Protein AF-A0A1H4P2X0-F1 (afdb_monomer_lite)

pLDDT: mean 80.82, std 19.91, range [31.53, 98.56]

Foldseek 3Di:
DDFCLPPPDDPVVQVVVQVVLCVLCVLLVWHWDFDPDQDPARRRYRIWTDALQWIWDDHGQKIKIFGDFQFLVLQQVLCVVQLCFKAQVPDNVSDRSCVVVVRDGGGITIGNDSVSSSSVRVSSVVVSVVVVVVVVPPDPVVPDPDDPDDDDDDDDDDDDPPPVVVVVVLVVLVVVLVVVCVVPVDSPPDPSSVVVVVVVVVVVPPPDPPPPPPVLCPCVVVVHARPCHCVLLDQCLPALPSVDDPVRLVVCCVVPVDPSSVRRNVSVVVSVVLLVVLLVVLVVVLVVLLVVLVVVQVPDPDDRDDSVVSDDPVNVVSNCCSVVDDSSNDDDDD

Radius of gyration: 27.48 Å; chains: 1; bounding box: 62×56×67 Å

Structure (mmCIF, N/CA/C/O backbone):
data_AF-A0A1H4P2X0-F1
#
_entry.id   AF-A0A1H4P2X0-F1
#
loop_
_atom_site.group_PDB
_atom_site.id
_atom_site.type_symbol
_atom_site.label_atom_id
_atom_site.label_alt_id
_atom_site.label_comp_id
_atom_site.label_asym_id
_atom_site.label_entity_id
_atom_site.label_seq_id
_atom_site.pdbx_PDB_ins_code
_atom_site.Cartn_x
_atom_site.Cartn_y
_atom_site.Cartn_z
_atom_site.occupancy
_atom_site.B_iso_or_equiv
_atom_site.auth_seq_id
_atom_site.auth_comp_id
_atom_site.auth_asym_id
_atom_site.auth_atom_id
_atom_site.pdbx_PDB_model_num
ATOM 1 N N . MET A 1 1 ? -21.470 5.771 18.748 1.00 72.69 1 MET A N 1
ATOM 2 C CA . MET A 1 1 ? -20.590 6.963 18.707 1.00 72.69 1 MET A CA 1
ATOM 3 C C . MET A 1 1 ? -21.135 7.931 17.655 1.00 72.69 1 MET A C 1
ATOM 5 O O . MET A 1 1 ? -21.676 7.456 16.663 1.00 72.69 1 MET A O 1
ATOM 9 N N . LYS A 1 2 ? -21.090 9.252 17.875 1.00 72.94 2 LYS A N 1
ATOM 10 C CA . LYS A 1 2 ? -21.580 10.255 16.904 1.00 72.94 2 LYS A CA 1
ATOM 11 C C . LYS A 1 2 ? -20.637 10.285 15.692 1.00 72.94 2 LYS A C 1
ATOM 13 O O . LYS A 1 2 ? -19.426 10.300 15.881 1.00 72.94 2 LYS A O 1
ATOM 18 N N . ASN A 1 3 ? -21.170 10.280 14.468 1.00 75.62 3 ASN A N 1
ATOM 19 C CA . ASN A 1 3 ? -20.349 10.442 13.265 1.00 75.62 3 ASN A CA 1
ATOM 20 C C . ASN A 1 3 ? -19.875 11.903 13.181 1.00 75.62 3 ASN A C 1
ATOM 22 O O . ASN A 1 3 ? -20.696 12.802 12.997 1.00 75.62 3 ASN A O 1
ATOM 26 N N . LEU A 1 4 ? -18.569 12.125 13.343 1.00 77.69 4 LEU A N 1
ATOM 27 C CA . LEU A 1 4 ? -17.957 13.455 13.314 1.00 77.69 4 LEU A CA 1
ATOM 28 C C . LEU A 1 4 ? -17.344 13.819 11.949 1.00 77.69 4 LEU A C 1
ATOM 30 O O . LEU A 1 4 ? -16.854 14.935 11.801 1.00 77.69 4 LEU A O 1
ATOM 34 N N . ALA A 1 5 ? -17.413 12.935 10.943 1.00 73.81 5 ALA A N 1
ATOM 35 C CA . ALA A 1 5 ? -16.758 13.098 9.636 1.00 73.81 5 ALA A CA 1
ATOM 36 C C . ALA A 1 5 ? -17.179 14.362 8.870 1.00 73.81 5 ALA A C 1
ATOM 38 O O . ALA A 1 5 ? -16.480 14.811 7.967 1.00 73.81 5 ALA A O 1
ATOM 39 N N . ARG A 1 6 ? -18.359 14.911 9.186 1.00 77.31 6 ARG A N 1
ATOM 40 C CA . ARG A 1 6 ? -18.953 16.075 8.504 1.00 77.31 6 ARG A CA 1
ATOM 41 C C . ARG A 1 6 ? -19.159 17.285 9.413 1.00 77.31 6 ARG A C 1
ATOM 43 O O . ARG A 1 6 ? -19.773 18.261 8.991 1.00 77.31 6 ARG A O 1
ATOM 50 N N . SER A 1 7 ? -18.693 17.218 10.655 1.00 82.50 7 SER A N 1
ATOM 51 C CA . SER A 1 7 ? -18.742 18.336 11.600 1.00 82.50 7 SER A CA 1
ATOM 52 C C . SER A 1 7 ? -17.361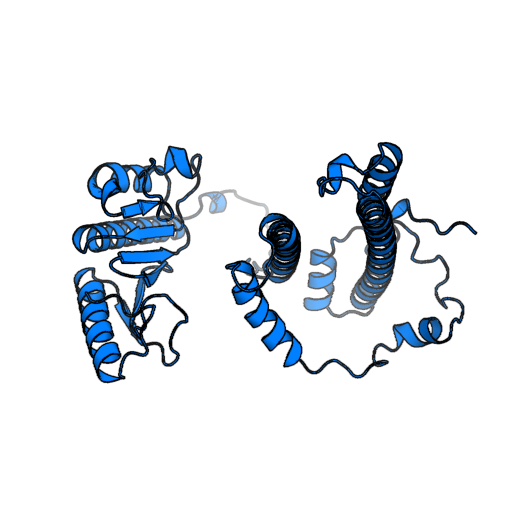 18.966 11.752 1.00 82.50 7 SER A C 1
ATOM 54 O O . SER A 1 7 ? -16.361 18.307 11.496 1.00 82.50 7 SER A O 1
ATOM 56 N N . ASN A 1 8 ? -17.308 20.214 12.218 1.00 89.12 8 ASN A N 1
ATOM 57 C CA . ASN A 1 8 ? -16.111 20.779 12.840 1.00 89.12 8 ASN A CA 1
ATOM 58 C C . ASN A 1 8 ? -16.210 20.496 14.346 1.00 89.12 8 ASN A C 1
ATOM 60 O O . ASN A 1 8 ? -16.770 21.336 15.056 1.00 89.12 8 ASN A O 1
ATOM 64 N N . PRO A 1 9 ? -15.797 19.308 14.832 1.00 90.00 9 PRO A N 1
ATOM 65 C CA . PRO A 1 9 ? -15.936 18.986 16.242 1.00 90.00 9 PRO A CA 1
ATOM 66 C C . PRO A 1 9 ? -15.066 19.905 17.091 1.00 90.00 9 PRO A C 1
ATOM 68 O O . PRO A 1 9 ? -13.975 20.310 16.674 1.00 90.00 9 PRO A O 1
ATOM 71 N N . SER A 1 10 ? -15.541 20.217 18.293 1.00 93.06 10 SER A N 1
ATOM 72 C CA . SER A 1 10 ? -14.723 20.951 19.255 1.00 93.06 10 SER A CA 1
ATOM 73 C C . SER A 1 10 ? -13.543 20.086 19.734 1.00 93.06 10 SER A C 1
ATOM 75 O O . SER A 1 10 ? -13.607 18.853 19.653 1.00 93.06 10 SER A O 1
ATOM 77 N N . PRO A 1 11 ? -12.456 20.687 20.252 1.00 92.56 11 PRO A N 1
ATOM 78 C CA . PRO A 1 11 ? -11.361 19.931 20.859 1.00 92.56 11 PRO A CA 1
ATOM 79 C C . PRO A 1 11 ? -11.836 18.932 21.926 1.00 92.56 11 PRO A C 1
ATOM 81 O O . PRO A 1 11 ? -11.353 17.804 21.956 1.00 92.56 11 PRO A O 1
ATOM 84 N N . GLU A 1 12 ? -12.839 19.295 22.729 1.00 94.38 12 GLU A N 1
ATOM 85 C CA . GLU A 1 12 ? -13.414 18.423 23.759 1.00 94.38 12 GLU A CA 1
ATOM 86 C C . GLU A 1 12 ? -14.147 17.210 23.161 1.00 94.38 12 GLU A C 1
ATOM 88 O O . GLU A 1 12 ? -14.038 16.103 23.692 1.00 94.38 12 GLU A O 1
ATOM 93 N N . GLU A 1 13 ? -14.865 17.379 22.041 1.00 92.88 13 GLU A N 1
ATOM 94 C CA . GLU A 1 13 ? -15.488 16.258 21.319 1.00 92.88 13 GLU A CA 1
ATOM 95 C C . GLU A 1 13 ? -14.423 15.292 20.770 1.00 92.88 13 GLU A C 1
ATOM 97 O O . GLU A 1 13 ? -14.599 14.071 20.842 1.00 92.88 13 GLU A O 1
ATOM 102 N N . ILE A 1 14 ? -13.304 15.818 20.260 1.00 91.62 14 ILE A N 1
ATOM 103 C CA . ILE A 1 14 ? -12.187 14.999 19.766 1.00 91.62 14 ILE A CA 1
ATOM 104 C C . ILE A 1 14 ? -11.506 14.246 20.912 1.00 91.62 14 ILE A C 1
ATOM 106 O O . ILE A 1 14 ? -11.196 13.059 20.768 1.00 91.62 14 ILE A O 1
ATOM 110 N N . ASP A 1 15 ? -11.277 14.903 22.047 1.00 93.12 15 ASP A N 1
ATOM 111 C CA . ASP A 1 15 ? -10.664 14.279 23.220 1.00 93.12 15 ASP A CA 1
ATOM 112 C C . ASP A 1 15 ? -11.569 13.170 23.783 1.00 93.12 15 ASP A C 1
ATOM 114 O O . ASP A 1 15 ? -11.083 12.085 24.115 1.00 93.12 15 ASP A O 1
ATOM 118 N N . ALA A 1 16 ? -12.892 13.375 23.787 1.00 94.06 16 ALA A N 1
ATOM 119 C CA . ALA A 1 16 ? -13.860 12.350 24.175 1.00 94.06 16 ALA A CA 1
ATOM 120 C C . ALA A 1 16 ? -13.832 11.129 23.237 1.00 94.06 16 ALA A C 1
ATOM 122 O O . ALA A 1 16 ? -13.775 9.994 23.710 1.00 94.06 16 ALA A O 1
ATOM 123 N N . VAL A 1 17 ? -13.818 11.331 21.912 1.00 93.31 17 VAL A N 1
ATOM 124 C CA . VAL A 1 17 ? -13.688 10.221 20.944 1.00 93.31 17 VAL A CA 1
ATOM 125 C C . VAL A 1 17 ? -12.344 9.512 21.095 1.00 93.31 17 VAL A C 1
ATOM 127 O O . VAL A 1 17 ? -12.287 8.285 21.097 1.00 93.31 17 VAL A O 1
ATOM 130 N N . THR A 1 18 ? -11.264 10.271 21.274 1.00 94.25 18 THR A N 1
ATOM 131 C CA . THR A 1 18 ? -9.914 9.736 21.491 1.00 94.25 18 THR A CA 1
ATOM 132 C C . THR A 1 18 ? -9.846 8.866 22.744 1.00 94.25 18 THR A C 1
ATOM 134 O O . THR A 1 18 ? -9.237 7.798 22.700 1.00 94.25 18 THR A O 1
ATOM 137 N N . ALA A 1 19 ? -10.513 9.258 23.832 1.00 95.94 19 ALA A N 1
ATOM 138 C CA . ALA A 1 19 ? -10.592 8.451 25.046 1.00 95.94 19 ALA A CA 1
ATOM 139 C C . ALA A 1 19 ? -11.303 7.108 24.818 1.00 95.94 19 ALA A C 1
ATOM 141 O O . ALA A 1 19 ? -10.819 6.080 25.292 1.00 95.94 19 ALA A O 1
ATOM 142 N N . VAL A 1 20 ? -12.398 7.092 24.049 1.00 96.00 20 VAL A N 1
ATOM 143 C CA . VAL A 1 20 ? -13.094 5.840 23.707 1.00 96.00 20 VAL A CA 1
ATOM 144 C C . VAL A 1 20 ? -12.219 4.951 22.825 1.00 96.00 20 VAL A C 1
ATOM 146 O O . VAL A 1 20 ? -12.037 3.781 23.147 1.00 96.00 20 VAL A O 1
ATOM 149 N N . CYS A 1 21 ? -11.614 5.501 21.767 1.00 95.94 21 CYS A N 1
ATOM 150 C CA . CYS A 1 21 ? -10.700 4.755 20.899 1.00 95.94 21 CYS A CA 1
ATOM 151 C C . CYS A 1 21 ? -9.541 4.126 21.688 1.00 95.94 21 CYS A C 1
ATOM 153 O O . CYS A 1 21 ? -9.200 2.968 21.459 1.00 95.94 21 CYS A O 1
ATOM 155 N N . ARG A 1 22 ? -8.958 4.868 22.640 1.00 96.88 22 ARG A N 1
ATOM 156 C CA . ARG A 1 22 ? -7.897 4.361 23.519 1.00 96.88 22 ARG A CA 1
ATOM 157 C C . ARG A 1 22 ? -8.382 3.166 24.340 1.00 96.88 22 ARG A C 1
ATOM 159 O O . ARG A 1 22 ? -7.725 2.133 24.337 1.00 96.88 22 ARG A O 1
ATOM 166 N N . SER A 1 23 ? -9.551 3.289 24.969 1.00 97.81 23 SER A N 1
ATOM 167 C CA . SER A 1 23 ? -10.129 2.217 25.784 1.00 97.81 23 SER A CA 1
ATOM 168 C C . SER A 1 23 ? -10.440 0.956 24.970 1.00 97.81 23 SER A C 1
ATOM 170 O O . SER A 1 23 ? -10.199 -0.144 25.460 1.00 97.81 23 SER A O 1
ATOM 172 N N . GLU A 1 24 ? -10.950 1.094 23.743 1.00 97.94 24 GLU A N 1
ATOM 173 C CA . GLU A 1 24 ? -11.226 -0.039 22.844 1.00 97.94 24 GLU A CA 1
ATOM 174 C C . GLU A 1 24 ? -9.933 -0.774 22.430 1.00 97.94 24 GLU A C 1
ATOM 176 O O . GLU A 1 24 ? -9.886 -2.007 22.439 1.00 97.94 24 GLU A O 1
ATOM 181 N N . LEU A 1 25 ? -8.863 -0.031 22.111 1.00 97.88 25 LEU A N 1
ATOM 182 C CA . LEU A 1 25 ? -7.548 -0.598 21.779 1.00 97.88 25 LEU A CA 1
ATOM 183 C C . LEU A 1 25 ? -6.920 -1.318 22.978 1.00 97.88 25 LEU A C 1
ATOM 185 O O . LEU A 1 25 ? -6.459 -2.453 22.845 1.00 97.88 25 LEU A O 1
ATOM 189 N N . GLU A 1 26 ? -6.943 -0.689 24.154 1.00 97.94 26 GLU A N 1
ATOM 190 C CA . GLU A 1 26 ? -6.425 -1.273 25.395 1.00 97.94 26 GLU A CA 1
ATOM 191 C C . GLU A 1 26 ? -7.175 -2.556 25.766 1.00 97.94 26 GLU A C 1
ATOM 193 O O . GLU A 1 26 ? -6.543 -3.550 26.126 1.00 97.94 26 GLU A O 1
ATOM 198 N N . ALA A 1 27 ? -8.503 -2.576 25.602 1.00 98.19 27 ALA A N 1
ATOM 199 C CA . ALA A 1 27 ? -9.322 -3.766 25.831 1.00 98.19 27 ALA A CA 1
ATOM 200 C C . ALA A 1 27 ? -8.955 -4.937 24.898 1.00 98.19 27 ALA A C 1
ATOM 202 O O . ALA A 1 27 ? -9.048 -6.092 25.311 1.00 98.19 27 ALA A O 1
ATOM 203 N N . ALA A 1 28 ? -8.480 -4.655 23.680 1.00 98.19 28 ALA A N 1
ATOM 204 C CA . ALA A 1 28 ? -7.972 -5.657 22.736 1.00 98.19 28 ALA A CA 1
ATOM 205 C C . ALA A 1 28 ? -6.494 -6.042 22.971 1.00 98.19 28 ALA A C 1
ATOM 207 O O . ALA A 1 28 ? -5.917 -6.856 22.234 1.00 98.19 28 ALA A O 1
ATOM 208 N N . GLY A 1 29 ? -5.842 -5.445 23.974 1.00 98.19 29 GLY A N 1
ATOM 209 C CA . GLY A 1 29 ? -4.406 -5.595 24.209 1.00 98.19 29 GLY A CA 1
ATOM 210 C C . GLY A 1 29 ? -3.553 -5.009 23.079 1.00 98.19 29 GLY A C 1
ATOM 211 O O . GLY A 1 29 ? -2.446 -5.490 22.831 1.00 98.19 29 GLY A O 1
ATOM 212 N N . ILE A 1 30 ? -4.078 -4.024 22.346 1.00 98.31 30 ILE A N 1
ATOM 213 C CA . ILE A 1 30 ? -3.349 -3.263 21.330 1.00 98.31 30 ILE A CA 1
ATOM 214 C C . ILE A 1 30 ? -2.790 -2.020 22.015 1.00 98.31 30 ILE A C 1
ATOM 216 O O . IL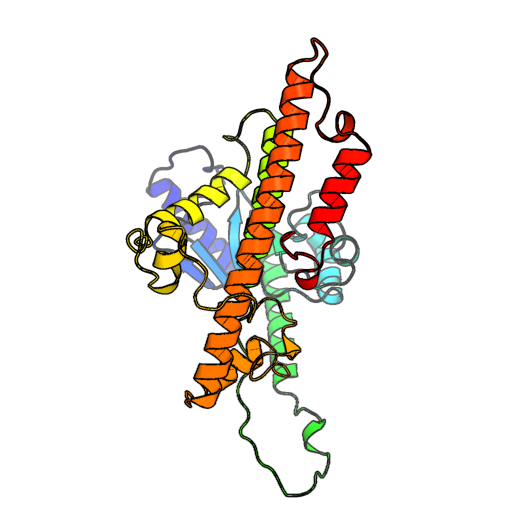E A 1 30 ? -3.523 -1.294 22.682 1.00 98.31 30 ILE A O 1
ATOM 220 N N . LYS A 1 31 ? -1.490 -1.755 21.857 1.00 97.69 31 LYS A N 1
ATOM 221 C CA . LYS A 1 31 ? -0.868 -0.578 22.466 1.00 97.69 31 LYS A CA 1
ATOM 222 C C . LYS A 1 31 ? -1.357 0.684 21.740 1.00 97.69 31 LYS A C 1
ATOM 224 O O . LYS A 1 31 ? -1.078 0.813 20.544 1.00 97.69 31 LYS A O 1
ATOM 229 N N . PRO A 1 32 ? -2.060 1.610 22.418 1.00 97.69 32 PRO A N 1
ATOM 230 C CA . PRO A 1 32 ? -2.460 2.862 21.803 1.00 97.69 32 PRO A CA 1
ATOM 231 C C . PRO A 1 32 ? -1.273 3.828 21.723 1.00 97.69 32 PRO A C 1
ATOM 233 O O . PRO A 1 32 ? -0.419 3.883 22.612 1.00 97.69 32 PRO A O 1
ATOM 236 N N . PHE A 1 33 ? -1.254 4.629 20.667 1.00 96.31 33 PHE A N 1
ATOM 237 C CA . PHE A 1 33 ? -0.352 5.752 20.467 1.00 96.31 33 PHE A CA 1
ATOM 238 C C . PHE A 1 33 ? -1.172 6.988 20.124 1.00 96.31 33 PHE A C 1
ATOM 240 O O . PHE A 1 33 ? -2.202 6.903 19.454 1.00 96.31 33 PHE A O 1
ATOM 247 N N . GLU A 1 34 ? -0.703 8.146 20.575 1.00 94.50 34 GLU A N 1
ATOM 248 C CA . GLU A 1 34 ? -1.311 9.423 20.230 1.00 94.50 34 GLU A CA 1
ATOM 249 C C . GLU A 1 34 ? -0.477 10.132 19.177 1.00 94.50 34 GLU A C 1
ATOM 251 O O . GLU A 1 34 ? 0.696 10.440 19.389 1.00 94.50 34 GLU A O 1
ATOM 256 N N . SER A 1 35 ? -1.098 10.403 18.035 1.00 90.50 35 SER A N 1
ATOM 257 C CA . SER A 1 35 ? -0.495 11.241 17.012 1.00 90.50 35 SER A CA 1
ATOM 258 C C . SER A 1 35 ? -0.583 12.711 17.420 1.00 90.50 35 SER A C 1
ATOM 260 O O . SER A 1 35 ? -1.642 13.205 17.816 1.00 90.50 35 SER A O 1
ATOM 262 N N . THR A 1 36 ? 0.527 13.434 17.271 1.00 87.69 36 THR A N 1
ATOM 263 C CA . THR A 1 36 ? 0.573 14.898 17.425 1.00 87.69 36 THR A CA 1
ATOM 264 C C . THR A 1 36 ? -0.128 15.620 16.274 1.00 87.69 36 THR A C 1
ATOM 266 O O . THR A 1 36 ? -0.535 16.771 16.422 1.00 87.69 36 THR A O 1
ATOM 269 N N . VAL A 1 37 ? -0.296 14.941 15.136 1.00 84.06 37 VAL A N 1
ATOM 270 C CA . VAL A 1 37 ? -0.981 15.445 13.943 1.00 84.06 37 VAL A CA 1
ATOM 271 C C . VAL A 1 37 ? -2.321 14.732 13.794 1.00 84.06 37 VAL A C 1
ATOM 273 O O . VAL A 1 37 ? -2.394 13.508 13.917 1.00 84.06 37 VAL A O 1
ATOM 276 N N . PHE A 1 38 ? -3.385 15.479 13.495 1.00 76.38 38 PHE A N 1
ATOM 277 C CA . PHE A 1 38 ? -4.663 14.877 13.124 1.00 76.38 38 PHE A CA 1
ATOM 278 C C . PHE A 1 38 ? -4.479 14.054 11.852 1.00 76.38 38 PHE A C 1
ATOM 280 O O . PHE A 1 38 ? -4.143 14.593 10.796 1.00 76.38 38 PHE A O 1
ATOM 287 N N . LEU A 1 39 ? -4.689 12.745 11.951 1.00 72.12 39 LEU A N 1
ATOM 288 C CA . LEU A 1 39 ? -4.700 11.896 10.772 1.00 72.12 39 LEU A CA 1
ATOM 289 C C . LEU A 1 39 ? -5.953 12.244 9.970 1.00 72.12 39 LEU A C 1
ATOM 291 O O . LEU A 1 39 ? -7.067 12.161 10.484 1.00 72.12 39 LEU A O 1
ATOM 295 N N . GLY A 1 40 ? -5.756 12.681 8.724 1.00 65.75 40 GLY A N 1
ATOM 296 C CA . GLY A 1 40 ? -6.842 12.934 7.785 1.00 65.75 40 GLY A CA 1
ATOM 297 C C . GLY A 1 40 ? -7.620 11.641 7.565 1.00 65.75 40 GLY A C 1
ATOM 298 O O . GLY A 1 40 ? -7.162 10.746 6.861 1.00 65.75 40 GLY A O 1
ATOM 299 N N . GLY A 1 41 ? -8.766 11.528 8.222 1.00 75.56 41 GLY A N 1
ATOM 300 C CA . GLY A 1 41 ? -9.609 10.347 8.227 1.00 75.56 41 GLY A CA 1
ATOM 301 C C . GLY A 1 41 ? -11.031 10.722 8.608 1.00 75.56 41 GLY A C 1
ATOM 302 O O . GLY A 1 41 ? -11.314 11.847 9.016 1.00 75.56 41 GLY A O 1
ATOM 303 N N . GLU A 1 42 ? -11.945 9.774 8.454 1.00 84.38 42 GLU A N 1
ATOM 304 C CA . GLU A 1 42 ? -13.370 10.032 8.656 1.00 84.38 42 GLU A CA 1
ATOM 305 C C . GLU A 1 42 ? -13.729 10.252 10.134 1.00 84.38 42 GLU A C 1
ATOM 307 O O . GLU A 1 42 ? -14.735 10.884 10.438 1.00 84.38 42 GLU A O 1
ATOM 312 N N . VAL A 1 43 ? -12.913 9.761 11.071 1.00 86.94 43 VAL A N 1
ATOM 313 C CA . VAL A 1 43 ? -13.097 10.018 12.504 1.00 86.94 43 VAL A CA 1
ATOM 314 C C . VAL A 1 43 ? -11.913 10.827 13.019 1.00 86.94 43 VAL A C 1
ATOM 316 O O . VAL A 1 43 ? -10.805 10.294 13.081 1.00 86.94 43 VAL A O 1
ATOM 319 N N . PRO A 1 44 ? -12.125 12.092 13.420 1.00 88.12 44 PRO A N 1
ATOM 320 C CA . PRO A 1 44 ? -11.088 12.895 14.041 1.00 88.12 44 PRO A CA 1
ATOM 321 C C . PRO A 1 44 ? -10.791 12.324 15.431 1.00 88.12 44 PRO A C 1
ATOM 323 O O . PRO A 1 44 ? -11.522 12.547 16.393 1.00 88.12 44 PRO A O 1
ATOM 326 N N . SER A 1 45 ? -9.717 11.546 15.516 1.00 91.50 45 SER A N 1
ATOM 327 C CA . SER A 1 45 ? -9.168 10.992 16.750 1.00 91.50 45 SER A CA 1
ATOM 328 C C . SER A 1 45 ? -7.649 11.086 16.706 1.00 91.50 45 SER A C 1
ATOM 330 O O . SER A 1 45 ? -7.046 11.002 15.635 1.00 91.50 45 SER A O 1
ATOM 332 N N . ARG A 1 46 ? -7.022 11.259 17.872 1.00 94.06 46 ARG A N 1
ATOM 333 C CA . ARG A 1 46 ? -5.559 11.182 17.998 1.00 94.06 46 ARG A CA 1
ATOM 334 C C . ARG A 1 46 ? -5.063 9.761 18.252 1.00 94.06 46 ARG A C 1
ATOM 336 O O . ARG A 1 46 ? -3.876 9.514 18.076 1.00 94.06 46 ARG A O 1
ATOM 343 N N . ALA A 1 47 ? -5.947 8.850 18.663 1.00 95.31 47 ALA A N 1
ATOM 344 C CA . ALA A 1 47 ? -5.581 7.493 19.042 1.00 95.31 47 ALA A CA 1
ATOM 345 C C . ALA A 1 47 ? -5.450 6.589 17.808 1.00 95.31 47 ALA A C 1
ATOM 347 O O . ALA A 1 47 ? -6.401 6.408 17.046 1.00 95.31 47 ALA A O 1
ATOM 348 N N . ILE A 1 48 ? -4.277 5.982 17.664 1.00 96.69 48 ILE A N 1
ATOM 349 C CA . ILE A 1 48 ? -3.994 4.881 16.742 1.00 96.69 48 ILE A CA 1
ATOM 350 C C . ILE A 1 48 ? -3.485 3.681 17.533 1.00 96.69 48 ILE A C 1
ATOM 352 O O . ILE A 1 48 ? -2.956 3.842 18.629 1.00 96.69 48 ILE A O 1
ATOM 356 N N . GLY A 1 49 ? -3.649 2.477 17.000 1.00 97.06 49 GLY A N 1
ATOM 357 C CA . GLY A 1 49 ? -3.101 1.262 17.599 1.00 97.06 49 GLY A CA 1
ATOM 358 C C . GLY A 1 49 ? -1.966 0.690 16.764 1.00 97.06 49 GLY A C 1
ATOM 359 O O . GLY A 1 49 ? -1.985 0.804 15.539 1.00 97.06 49 GLY A O 1
ATOM 360 N N . GLU A 1 50 ? -1.013 0.033 17.418 1.00 97.50 50 GLU A N 1
ATOM 361 C CA . GLU A 1 50 ? -0.002 -0.781 16.742 1.00 97.50 50 GLU A CA 1
ATOM 362 C C . GLU A 1 50 ? 0.124 -2.154 17.415 1.00 97.50 50 GLU A C 1
ATOM 364 O O . GLU A 1 50 ? 0.186 -2.255 18.645 1.00 97.50 50 GLU A O 1
ATOM 369 N N . LEU A 1 51 ? 0.172 -3.223 16.614 1.00 97.69 51 LEU A N 1
ATOM 370 C CA . LEU A 1 51 ? 0.388 -4.591 17.092 1.00 97.69 51 LEU A CA 1
ATOM 371 C C . LEU A 1 51 ? 1.133 -5.424 16.043 1.00 97.69 51 LEU A C 1
ATOM 373 O O . LEU A 1 51 ? 0.593 -5.696 14.982 1.00 97.69 51 LEU A O 1
ATOM 377 N N . ALA A 1 52 ? 2.357 -5.871 16.340 1.00 96.81 52 ALA A N 1
ATOM 378 C CA . ALA A 1 52 ? 3.144 -6.747 15.456 1.00 96.81 52 ALA A CA 1
ATOM 379 C C . ALA A 1 52 ? 3.216 -6.260 13.987 1.00 96.81 52 ALA A C 1
ATOM 381 O O . ALA A 1 52 ? 2.940 -7.014 13.056 1.00 96.81 52 ALA A O 1
ATOM 382 N N . SER A 1 53 ? 3.561 -4.981 13.793 1.00 96.75 53 SER A N 1
ATOM 383 C CA . SER A 1 53 ? 3.601 -4.307 12.482 1.00 96.75 53 SER A CA 1
ATOM 384 C C . SER A 1 53 ? 2.243 -4.136 11.787 1.00 96.75 53 SER A C 1
ATOM 386 O O . SER A 1 53 ? 2.202 -3.808 10.603 1.00 96.75 53 SER A O 1
ATOM 388 N N . TRP A 1 54 ? 1.137 -4.320 12.511 1.00 98.25 54 TRP A N 1
ATOM 389 C CA . TRP A 1 54 ? -0.191 -3.882 12.091 1.00 98.25 54 TRP A CA 1
ATOM 390 C C . TRP A 1 54 ? -0.514 -2.510 12.663 1.00 98.25 54 TRP A C 1
ATOM 392 O O . TRP A 1 54 ? -0.344 -2.289 13.863 1.00 98.25 54 TRP A O 1
ATOM 402 N N . GLY A 1 55 ? -1.027 -1.623 11.816 1.00 97.38 55 GLY A N 1
ATOM 403 C CA . GLY A 1 55 ? -1.602 -0.343 12.211 1.00 97.38 55 GLY A CA 1
ATOM 404 C C . GLY A 1 55 ? -3.121 -0.432 12.331 1.00 97.38 55 GLY A C 1
ATOM 405 O O . GLY A 1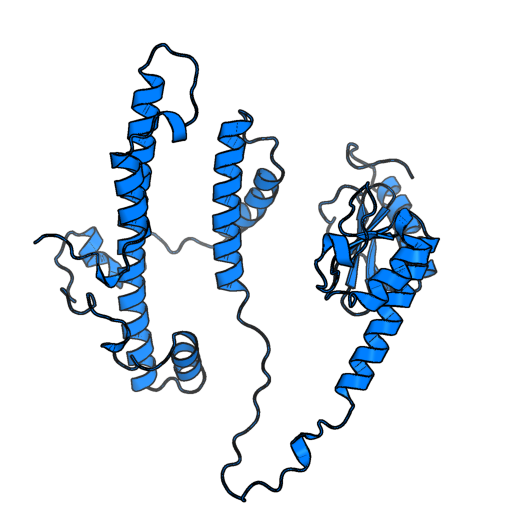 55 ? -3.781 -1.043 11.491 1.00 97.38 55 GLY A O 1
ATOM 406 N N . PHE A 1 56 ? -3.676 0.210 13.357 1.00 97.75 56 PHE A N 1
ATOM 407 C CA . PHE A 1 56 ? -5.113 0.293 13.614 1.00 97.75 56 PHE A CA 1
ATOM 408 C C . PHE A 1 56 ? -5.542 1.753 13.629 1.00 97.75 56 PHE A C 1
ATOM 410 O O . PHE A 1 56 ? -5.025 2.560 14.406 1.00 97.75 56 PHE A O 1
ATOM 417 N N . ARG A 1 57 ? -6.522 2.088 12.792 1.00 96.12 57 ARG A N 1
ATOM 418 C CA . ARG A 1 57 ? -7.110 3.429 12.716 1.00 96.12 57 ARG A CA 1
ATOM 419 C C . ARG A 1 57 ? -8.626 3.360 12.796 1.00 96.12 57 ARG A C 1
ATOM 421 O O . ARG A 1 57 ? -9.241 2.440 12.261 1.00 96.12 57 ARG A O 1
ATOM 428 N N . ARG A 1 58 ? -9.235 4.343 13.452 1.00 95.00 58 ARG A N 1
ATOM 429 C CA . ARG A 1 58 ? -10.694 4.439 13.552 1.00 95.00 58 ARG A CA 1
ATOM 430 C C . ARG A 1 58 ? -11.287 4.949 12.235 1.00 95.00 58 ARG A C 1
ATOM 432 O O . ARG A 1 58 ? -10.782 5.919 11.670 1.00 95.00 58 ARG A O 1
ATOM 439 N N . ALA A 1 59 ? -12.380 4.338 11.784 1.00 93.50 59 ALA A N 1
ATOM 440 C CA . ALA A 1 59 ? -13.193 4.804 10.663 1.00 93.50 59 ALA A CA 1
ATOM 441 C C . ALA A 1 59 ? -14.684 4.637 10.996 1.00 93.50 59 ALA A C 1
ATOM 443 O O . ALA A 1 59 ? -15.178 3.545 11.242 1.00 93.50 59 ALA A O 1
ATOM 444 N N . TRP A 1 60 ? -15.414 5.747 11.034 1.00 91.44 60 TRP A N 1
ATOM 445 C CA . TRP A 1 60 ? -16.802 5.841 11.501 1.00 91.44 60 TRP A CA 1
ATOM 446 C C . TRP A 1 60 ? -17.023 5.142 12.853 1.00 91.44 60 TRP A C 1
ATOM 448 O O . TRP A 1 60 ? -16.662 5.680 13.898 1.00 91.44 60 TRP A O 1
ATOM 458 N N . TYR A 1 61 ? -17.644 3.965 12.846 1.00 92.88 61 TYR A N 1
ATOM 459 C CA . TYR A 1 61 ? -17.914 3.161 14.037 1.00 92.88 61 TYR A CA 1
ATOM 460 C C . TYR A 1 61 ? -17.034 1.907 14.129 1.00 92.88 61 TYR A C 1
ATOM 462 O O . TYR A 1 61 ? -17.107 1.215 15.140 1.00 92.88 61 TYR A O 1
ATOM 470 N N . TYR A 1 62 ? -16.215 1.634 13.111 1.00 95.81 62 TYR A N 1
ATOM 471 C CA . TYR A 1 62 ? -15.397 0.433 12.972 1.00 95.81 62 TYR A CA 1
ATOM 472 C C . TYR A 1 62 ? -13.896 0.767 12.997 1.00 95.81 62 TYR A C 1
ATOM 474 O O . TYR A 1 62 ? -13.476 1.928 12.938 1.00 95.81 62 TYR A O 1
ATOM 482 N N . TRP A 1 63 ? -13.061 -0.259 13.111 1.00 97.44 63 TRP A N 1
ATOM 483 C CA . TRP A 1 63 ? -11.606 -0.151 13.003 1.00 97.44 63 TRP A CA 1
ATOM 484 C C . TRP A 1 63 ? -11.127 -0.627 11.639 1.00 97.44 63 TRP A C 1
ATOM 486 O O . TRP A 1 63 ? -11.603 -1.636 11.137 1.00 97.44 63 TRP A O 1
ATOM 496 N N . VAL A 1 64 ? -10.157 0.068 11.055 1.00 97.31 64 VAL A N 1
ATOM 497 C CA . VAL A 1 64 ? -9.394 -0.416 9.903 1.00 97.31 64 VAL A CA 1
ATOM 498 C C . VAL A 1 64 ? -8.043 -0.890 10.410 1.00 97.31 64 VAL A C 1
ATOM 500 O O . VAL A 1 64 ? -7.293 -0.101 10.990 1.00 97.31 64 VAL A O 1
ATOM 503 N N . ALA A 1 65 ? -7.750 -2.167 10.190 1.00 98.19 65 ALA A N 1
ATOM 504 C CA . ALA A 1 65 ? -6.469 -2.785 10.495 1.00 98.19 65 ALA A CA 1
ATOM 505 C C . ALA A 1 65 ? -5.719 -3.064 9.189 1.00 98.19 65 ALA A C 1
ATOM 507 O O . ALA A 1 65 ? -6.282 -3.679 8.283 1.00 98.19 65 ALA A O 1
ATOM 508 N N . GLU A 1 66 ? -4.468 -2.620 9.090 1.00 98.12 66 GLU A N 1
ATOM 509 C CA . GLU A 1 66 ? -3.605 -2.792 7.913 1.00 98.12 66 GLU A CA 1
ATOM 510 C C . GLU A 1 66 ? -2.229 -3.308 8.338 1.00 98.12 66 GLU A C 1
ATOM 512 O O . GLU A 1 66 ? -1.651 -2.810 9.305 1.00 98.12 66 GLU A O 1
ATOM 517 N N . GLY A 1 67 ? -1.694 -4.303 7.631 1.00 98.06 67 GLY A N 1
ATOM 518 C CA . GLY A 1 67 ? -0.434 -4.936 8.008 1.00 98.06 67 GLY A CA 1
ATOM 519 C C . GLY A 1 67 ? 0.105 -5.948 6.989 1.00 98.06 67 GLY A C 1
ATOM 520 O O . GLY A 1 67 ? -0.388 -6.028 5.863 1.00 98.06 67 GLY A O 1
ATOM 521 N N . PRO A 1 68 ? 1.134 -6.730 7.368 1.00 97.50 68 PRO A N 1
ATOM 522 C CA . PRO A 1 68 ? 1.888 -7.606 6.460 1.00 97.50 68 PRO A CA 1
ATOM 523 C C . PRO A 1 68 ? 1.092 -8.778 5.865 1.00 97.50 68 PRO A C 1
ATOM 525 O O . PRO A 1 68 ? 1.538 -9.373 4.887 1.00 97.50 68 PRO A O 1
ATOM 528 N N . GLY A 1 69 ? -0.068 -9.114 6.433 1.00 98.00 69 GLY A N 1
ATOM 529 C CA . GLY A 1 69 ? -0.933 -10.179 5.933 1.00 98.00 69 GLY A CA 1
ATOM 530 C C . GLY A 1 69 ? -1.106 -11.351 6.897 1.00 98.00 69 GLY A C 1
ATOM 531 O O . GLY A 1 69 ? -0.131 -11.879 7.426 1.00 98.00 69 GLY A O 1
ATOM 532 N N . ILE A 1 70 ? -2.350 -11.793 7.101 1.00 98.44 70 ILE A N 1
ATOM 533 C CA . ILE A 1 70 ? -2.666 -13.055 7.788 1.00 98.44 70 ILE A CA 1
ATOM 534 C C . ILE A 1 70 ? -2.699 -14.187 6.746 1.00 98.44 70 ILE A C 1
ATOM 536 O O . ILE A 1 70 ? -3.378 -14.037 5.724 1.00 98.44 70 ILE A O 1
ATOM 540 N N . PRO A 1 71 ? -2.001 -15.321 6.967 1.00 97.94 71 PRO A N 1
ATOM 541 C CA . PRO A 1 71 ? -2.044 -16.463 6.058 1.00 97.94 71 PRO A CA 1
ATOM 542 C C . PRO A 1 71 ? -3.480 -16.950 5.789 1.00 97.94 71 PRO A C 1
ATOM 544 O O . PRO A 1 71 ? -4.282 -17.003 6.722 1.00 97.94 71 PRO A O 1
ATOM 547 N N . PRO A 1 72 ? -3.811 -17.388 4.557 1.00 97.69 72 PRO A N 1
ATOM 548 C CA . PRO A 1 72 ? -5.192 -17.679 4.163 1.00 97.69 72 PRO A CA 1
ATOM 549 C C . PRO A 1 72 ? -5.911 -18.692 5.056 1.00 97.69 72 PRO A C 1
ATOM 551 O O . PRO A 1 72 ? -7.093 -18.540 5.318 1.00 97.69 72 PRO A O 1
ATOM 554 N N . HIS A 1 73 ? -5.218 -19.734 5.522 1.00 98.00 73 HIS A N 1
ATOM 555 C CA . HIS A 1 73 ? -5.834 -20.762 6.364 1.00 98.00 73 HIS A CA 1
ATOM 556 C C . HIS A 1 73 ? -6.230 -20.218 7.747 1.00 98.00 73 HIS A C 1
ATOM 558 O O . HIS A 1 73 ? -7.332 -20.488 8.204 1.00 98.00 73 HIS A O 1
ATOM 564 N N . ILE A 1 74 ? -5.387 -19.379 8.357 1.00 98.31 74 ILE A N 1
ATOM 565 C CA . ILE A 1 74 ? -5.677 -18.714 9.638 1.00 98.31 74 ILE A CA 1
ATOM 566 C C . ILE A 1 74 ? -6.774 -17.660 9.449 1.00 98.31 74 ILE A C 1
ATOM 568 O O . ILE A 1 74 ? -7.676 -17.535 10.274 1.00 98.31 74 ILE A O 1
ATOM 572 N N . ALA A 1 75 ? -6.732 -16.921 8.336 1.00 98.19 75 ALA A N 1
ATOM 573 C CA . ALA A 1 75 ? -7.762 -15.946 8.001 1.00 98.19 75 ALA A CA 1
ATOM 574 C C . ALA A 1 75 ? -9.143 -16.606 7.840 1.00 98.19 75 ALA A C 1
ATOM 576 O O . ALA A 1 75 ? -10.132 -16.050 8.307 1.00 98.19 75 ALA A O 1
ATOM 577 N N . GLU A 1 76 ? -9.219 -17.788 7.217 1.00 98.44 76 GLU A N 1
ATOM 578 C CA . GLU A 1 76 ? -10.458 -18.572 7.096 1.00 98.44 76 GLU A CA 1
ATOM 579 C C . GLU A 1 76 ? -10.998 -19.021 8.460 1.00 98.44 76 GLU A C 1
ATOM 581 O O . GLU A 1 76 ? -12.199 -18.936 8.699 1.00 98.44 76 GLU A O 1
ATOM 586 N N . GLU A 1 77 ? -10.133 -19.434 9.390 1.00 98.44 77 GLU A N 1
ATOM 587 C CA . GLU A 1 77 ? -10.557 -19.781 10.754 1.00 98.44 77 GLU A CA 1
ATOM 588 C C . GLU A 1 77 ? -11.133 -18.577 11.511 1.00 98.44 77 GLU A C 1
ATOM 590 O O . GLU A 1 77 ? -12.153 -18.705 12.196 1.00 98.44 77 GLU A O 1
ATOM 595 N N . LEU A 1 78 ? -10.505 -17.404 11.369 1.00 98.50 78 LEU A N 1
ATOM 596 C CA . LEU A 1 78 ? -11.013 -16.148 11.925 1.00 98.50 78 LEU A CA 1
ATOM 597 C C . LEU A 1 78 ? -12.363 -15.781 11.297 1.00 98.50 78 LEU A C 1
ATOM 599 O O . LEU A 1 78 ? -13.314 -15.465 12.011 1.00 98.50 78 LEU A O 1
ATOM 603 N N . HIS A 1 79 ? -12.468 -15.872 9.972 1.00 98.31 79 HIS A N 1
ATOM 604 C CA . HIS A 1 79 ? -13.685 -15.557 9.229 1.00 98.31 79 HIS A CA 1
ATOM 605 C C . HIS A 1 79 ? -14.844 -16.508 9.562 1.00 98.31 79 HIS A C 1
ATOM 607 O O . HIS A 1 79 ? -15.974 -16.061 9.729 1.00 98.31 79 HIS A O 1
ATOM 613 N N . ALA A 1 80 ? -14.581 -17.802 9.744 1.00 98.25 80 ALA A N 1
ATOM 614 C CA . ALA A 1 80 ? -15.614 -18.773 10.104 1.00 98.25 80 ALA A CA 1
ATOM 615 C C . ALA A 1 80 ? -16.318 -18.436 11.432 1.00 98.25 80 ALA A C 1
ATOM 617 O O . ALA A 1 80 ? -17.483 -18.785 11.615 1.00 98.25 80 ALA A O 1
ATOM 618 N N . LYS A 1 81 ? -15.620 -17.762 12.356 1.00 98.38 81 LYS A N 1
ATOM 619 C CA . LYS A 1 81 ? -16.151 -17.376 13.673 1.00 98.38 81 LYS A CA 1
ATOM 620 C C . LYS A 1 81 ? -16.653 -15.934 13.715 1.00 98.38 81 LYS A C 1
ATOM 622 O O . LYS A 1 81 ? -17.697 -15.677 14.299 1.00 98.38 81 LYS A O 1
ATOM 627 N N . HIS A 1 82 ? -15.916 -15.013 13.095 1.00 98.38 82 HIS A N 1
ATOM 628 C CA . HIS A 1 82 ? -16.119 -13.567 13.218 1.00 98.38 82 HIS A CA 1
ATOM 629 C C . HIS A 1 82 ? -16.282 -12.862 11.865 1.00 98.38 82 HIS A C 1
ATOM 631 O O . HIS A 1 82 ? -16.135 -11.651 11.792 1.00 98.38 82 HIS A O 1
ATOM 637 N N . GLY A 1 83 ? -16.581 -13.569 10.773 1.00 97.19 83 GLY A N 1
ATOM 638 C CA . GLY A 1 83 ? -16.605 -13.003 9.416 1.00 97.19 83 GLY A CA 1
ATOM 639 C C . GLY A 1 83 ? -17.628 -11.888 9.185 1.00 97.19 83 GLY A C 1
ATOM 640 O O . GLY A 1 83 ? -17.446 -11.081 8.277 1.00 97.19 83 GLY A O 1
ATOM 641 N N . ASN A 1 84 ? -18.664 -11.811 10.026 1.00 97.62 84 ASN A N 1
ATOM 642 C CA . ASN A 1 84 ? -19.633 -10.711 10.020 1.00 97.62 84 ASN A CA 1
ATOM 643 C C . ASN A 1 84 ? -19.091 -9.440 10.689 1.00 97.62 84 ASN A C 1
ATOM 645 O O . ASN A 1 84 ? -19.497 -8.344 10.317 1.00 97.62 84 ASN A O 1
ATOM 649 N N . ASP A 1 85 ? -18.172 -9.591 11.643 1.00 97.94 85 ASP A N 1
ATOM 650 C CA . ASP A 1 85 ? -17.611 -8.496 12.436 1.00 97.94 85 ASP A CA 1
ATOM 651 C C . ASP A 1 85 ? -16.217 -8.080 11.956 1.00 97.94 85 ASP A C 1
ATOM 653 O O . ASP A 1 85 ? -15.846 -6.921 12.095 1.00 97.94 85 ASP A O 1
ATOM 657 N N . VAL A 1 86 ? -15.439 -9.015 11.405 1.00 98.19 86 VAL A N 1
ATOM 658 C CA . VAL A 1 86 ? -14.064 -8.855 10.914 1.00 98.19 86 VAL A CA 1
ATOM 659 C C . VAL A 1 86 ? -14.064 -9.120 9.412 1.00 98.19 86 VAL A C 1
ATOM 661 O O . VAL A 1 86 ? -13.887 -10.244 8.935 1.00 98.19 86 VAL A O 1
ATOM 664 N N . ARG A 1 87 ? -14.301 -8.055 8.651 1.00 98.19 87 ARG A N 1
ATOM 665 C CA . ARG A 1 87 ? -14.552 -8.097 7.211 1.00 98.19 87 ARG A CA 1
ATOM 666 C C . ARG A 1 87 ? -13.275 -7.847 6.429 1.00 98.19 87 ARG A C 1
ATOM 668 O O . ARG A 1 87 ? -12.558 -6.877 6.675 1.00 98.19 87 ARG A O 1
ATOM 675 N N . VAL A 1 88 ? -13.020 -8.693 5.442 1.00 97.81 88 VAL A N 1
ATOM 676 C CA . VAL A 1 88 ? -11.889 -8.554 4.519 1.00 97.81 88 VAL A CA 1
ATOM 677 C C . VAL A 1 88 ? -12.085 -7.310 3.647 1.00 97.81 88 VAL A C 1
ATOM 679 O O . VAL A 1 88 ? -13.153 -7.148 3.055 1.00 97.81 88 VAL A O 1
ATOM 682 N N . ASP A 1 89 ? -11.093 -6.412 3.609 1.00 96.62 89 ASP A N 1
ATOM 683 C CA . ASP A 1 89 ? -11.115 -5.150 2.837 1.00 96.62 89 ASP A CA 1
ATOM 684 C C . ASP A 1 89 ? -12.362 -4.258 3.049 1.00 96.62 89 ASP A C 1
ATOM 686 O O . ASP A 1 89 ? -12.650 -3.364 2.252 1.00 96.62 89 ASP A O 1
ATOM 690 N N . GLY A 1 90 ? -13.132 -4.488 4.118 1.00 95.00 90 GLY A N 1
ATOM 691 C CA . GLY A 1 90 ? -14.391 -3.780 4.351 1.00 95.00 90 GLY A CA 1
ATOM 692 C C . GLY A 1 90 ? -15.556 -4.191 3.462 1.00 95.00 90 GLY A C 1
ATOM 693 O O . GLY A 1 90 ? -16.570 -3.489 3.435 1.00 95.00 90 GLY A O 1
ATOM 694 N N . HIS A 1 91 ? -15.455 -5.314 2.754 1.00 94.25 91 HIS A N 1
ATOM 695 C CA . HIS A 1 91 ? -16.490 -5.760 1.832 1.00 94.25 91 HIS A CA 1
ATOM 696 C C . HIS A 1 91 ? -17.790 -6.123 2.576 1.00 94.25 91 HIS A C 1
ATOM 698 O O . HIS A 1 91 ? -17.819 -7.028 3.408 1.00 94.25 91 HIS A O 1
ATOM 704 N N . CYS A 1 92 ? -18.896 -5.439 2.261 1.00 95.44 92 CYS A N 1
ATOM 705 C CA . CYS A 1 92 ? -20.186 -5.615 2.951 1.00 95.44 92 CYS A CA 1
ATOM 706 C C . CYS A 1 92 ? -20.826 -6.997 2.754 1.00 95.44 92 CYS A C 1
ATOM 708 O O . CYS A 1 92 ? -21.637 -7.410 3.570 1.00 95.44 92 CYS A O 1
ATOM 710 N N . GLY A 1 93 ? -20.477 -7.703 1.676 1.00 96.75 93 GLY A N 1
ATOM 711 C CA . GLY A 1 93 ? -20.927 -9.079 1.440 1.00 96.75 93 GLY A CA 1
ATOM 712 C C . GLY A 1 93 ? -20.183 -10.145 2.251 1.00 96.75 93 GLY A C 1
ATOM 713 O O . GLY A 1 93 ? -20.513 -11.313 2.104 1.00 96.75 93 GLY A O 1
ATOM 714 N N . CYS A 1 94 ? -19.174 -9.759 3.043 1.00 96.75 94 CYS A N 1
ATOM 715 C CA . CYS A 1 94 ? -18.367 -10.659 3.874 1.00 96.75 94 CYS A CA 1
ATOM 716 C C . CYS A 1 94 ? -17.890 -11.933 3.136 1.00 96.75 94 CYS A C 1
ATOM 718 O O . CYS A 1 94 ? -18.137 -13.033 3.626 1.00 96.75 94 CYS A O 1
ATOM 720 N N . PRO A 1 95 ? -17.240 -11.822 1.957 1.00 97.88 95 PRO A N 1
ATOM 721 C CA . PRO A 1 95 ? -16.727 -12.988 1.247 1.00 97.88 95 PRO A CA 1
ATOM 722 C C . PRO A 1 95 ? -15.641 -13.679 2.074 1.00 97.88 95 PRO A C 1
ATOM 724 O O . PRO A 1 95 ? -14.960 -13.040 2.888 1.00 97.88 95 PRO A O 1
ATOM 727 N N . SER A 1 96 ? -15.435 -14.973 1.822 1.00 97.88 96 SER A N 1
ATOM 728 C CA . SER A 1 96 ? -14.358 -15.701 2.489 1.00 97.88 96 SER A CA 1
ATOM 729 C C . SER A 1 96 ? -12.990 -15.112 2.090 1.00 97.88 96 SER A C 1
ATOM 731 O O . SER A 1 96 ? -12.796 -14.703 0.937 1.00 97.88 96 SER A O 1
ATOM 733 N N . PRO A 1 97 ? -11.998 -15.088 2.997 1.00 97.81 97 PRO A N 1
ATOM 734 C CA . PRO A 1 97 ? -10.633 -14.663 2.690 1.00 97.81 97 PRO A CA 1
ATOM 735 C C . PRO A 1 97 ? -10.036 -15.322 1.441 1.00 97.81 97 PRO A C 1
ATOM 737 O O . PRO A 1 97 ? -9.408 -14.653 0.618 1.00 97.81 97 PRO A O 1
ATOM 740 N N . ARG A 1 98 ? -10.246 -16.630 1.261 1.00 97.56 98 ARG A N 1
ATOM 741 C CA . ARG A 1 98 ? -9.766 -17.396 0.105 1.00 97.56 98 ARG A CA 1
ATOM 742 C C . ARG A 1 98 ? -10.495 -17.016 -1.177 1.00 97.56 98 ARG A C 1
ATOM 744 O O . ARG A 1 98 ? -9.848 -16.950 -2.223 1.00 97.56 98 ARG A O 1
ATOM 751 N N . GLU A 1 99 ? -11.801 -16.771 -1.109 1.00 97.25 99 GLU A N 1
ATOM 752 C CA . GLU A 1 99 ? -12.588 -16.302 -2.251 1.00 97.25 99 GLU A CA 1
ATOM 753 C C . GLU A 1 99 ? -12.100 -14.929 -2.726 1.00 97.25 99 GLU A C 1
ATOM 755 O O . GLU A 1 99 ? -11.870 -14.741 -3.926 1.00 97.25 99 GLU A O 1
ATOM 760 N N . TRP A 1 100 ? -11.896 -13.998 -1.791 1.00 97.62 100 TRP A N 1
ATOM 761 C CA . TRP A 1 100 ? -11.543 -12.613 -2.093 1.00 97.62 100 TRP A CA 1
ATOM 762 C C . TRP A 1 100 ? -10.076 -12.454 -2.514 1.00 97.62 100 TRP A C 1
ATOM 764 O O . TRP A 1 100 ? -9.797 -11.938 -3.595 1.00 97.62 100 TRP A O 1
ATOM 774 N N . HIS A 1 101 ? -9.132 -12.988 -1.733 1.00 96.75 101 HIS A N 1
ATOM 775 C CA . HIS A 1 101 ? -7.692 -12.849 -1.988 1.00 96.75 101 HIS A CA 1
ATOM 776 C C . HIS A 1 101 ? -7.078 -13.995 -2.797 1.00 96.75 101 HIS A C 1
ATOM 778 O O . HIS A 1 101 ? -5.861 -14.058 -2.925 1.00 96.75 101 HIS A O 1
ATOM 784 N N . LYS A 1 102 ? -7.871 -14.926 -3.341 1.00 97.00 102 LYS A N 1
ATOM 785 C CA . LYS A 1 102 ? -7.393 -16.012 -4.227 1.00 97.00 102 LYS A CA 1
ATOM 786 C C . LYS A 1 102 ? -6.255 -16.857 -3.631 1.00 97.00 102 LYS A C 1
ATOM 788 O O . LYS A 1 102 ? -5.391 -17.350 -4.349 1.00 97.00 102 LYS A O 1
ATOM 793 N N . GLY A 1 103 ? -6.265 -17.038 -2.310 1.00 95.00 103 GLY A N 1
ATOM 794 C CA . GLY A 1 103 ? -5.242 -17.800 -1.588 1.00 95.00 103 GLY A CA 1
ATOM 795 C C . GLY A 1 103 ? -3.980 -17.013 -1.218 1.00 95.00 103 GLY A C 1
ATOM 796 O O . GLY A 1 103 ? -3.037 -17.621 -0.718 1.00 95.00 103 GLY A O 1
ATOM 797 N N . PHE A 1 104 ? -3.956 -15.693 -1.407 1.00 97.31 104 PHE A N 1
ATOM 798 C CA . PHE A 1 104 ? -2.923 -14.818 -0.849 1.00 97.31 104 PHE A CA 1
ATOM 799 C C . PHE A 1 104 ? -3.267 -14.366 0.577 1.00 97.31 104 PHE A C 1
ATOM 801 O O . PHE A 1 104 ? -4.415 -14.453 1.017 1.00 97.31 104 PHE A O 1
ATOM 808 N N . ALA A 1 105 ? -2.250 -13.914 1.316 1.00 97.69 105 ALA A N 1
ATOM 809 C CA . ALA A 1 105 ? -2.420 -13.409 2.673 1.00 97.69 105 ALA A CA 1
ATOM 810 C C . ALA A 1 105 ? -3.269 -12.126 2.697 1.00 97.69 105 ALA A C 1
ATOM 812 O O . ALA A 1 105 ? -3.191 -11.298 1.789 1.00 97.69 105 ALA A O 1
ATOM 813 N N . VAL A 1 106 ? -4.059 -11.956 3.757 1.00 98.38 106 VAL A N 1
ATOM 814 C CA . VAL A 1 106 ? -4.995 -10.833 3.900 1.00 98.38 106 VAL A CA 1
ATOM 815 C C . VAL A 1 106 ? -4.361 -9.724 4.722 1.00 98.38 106 VAL A C 1
ATOM 817 O O . VAL A 1 106 ? -4.166 -9.885 5.926 1.00 98.38 106 VAL A O 1
ATOM 820 N N . GLY A 1 107 ? -4.023 -8.608 4.076 1.00 98.06 107 GLY A N 1
ATOM 821 C CA . GLY A 1 107 ? -3.332 -7.472 4.700 1.00 98.06 107 GLY A CA 1
ATOM 822 C C . GLY A 1 107 ? -4.239 -6.396 5.290 1.00 98.06 107 GLY A C 1
ATOM 823 O O . GLY A 1 107 ? -3.724 -5.460 5.897 1.00 98.06 107 GLY A O 1
ATOM 824 N N . ARG A 1 108 ? -5.563 -6.486 5.108 1.00 98.38 108 ARG A N 1
ATOM 825 C CA . ARG A 1 108 ? -6.487 -5.418 5.498 1.00 98.38 108 ARG A CA 1
ATOM 826 C C . ARG A 1 108 ? -7.845 -5.943 5.956 1.00 98.38 108 ARG A C 1
ATOM 828 O O . ARG A 1 108 ? -8.478 -6.754 5.282 1.00 98.38 108 ARG A O 1
ATOM 835 N N . TYR A 1 109 ? -8.302 -5.424 7.092 1.00 98.44 109 TYR A N 1
ATOM 836 C CA . TYR A 1 109 ? -9.578 -5.778 7.711 1.00 98.44 109 TYR A CA 1
ATOM 837 C C . TYR A 1 109 ? -10.338 -4.539 8.176 1.00 98.44 109 TYR A C 1
ATOM 839 O O . TYR A 1 109 ? -9.738 -3.558 8.617 1.00 98.44 109 TYR A O 1
ATOM 847 N N . HIS A 1 110 ? -11.665 -4.599 8.100 1.00 98.12 110 HIS A N 1
ATOM 848 C CA . HIS A 1 110 ? -12.571 -3.676 8.776 1.00 98.12 110 HIS A CA 1
ATOM 849 C C . HIS A 1 110 ? -13.259 -4.424 9.914 1.00 98.12 110 HIS A C 1
ATOM 851 O O . HIS A 1 110 ? -13.741 -5.537 9.711 1.00 98.12 110 HIS A O 1
ATOM 857 N N . VAL A 1 111 ? -13.291 -3.826 11.098 1.00 98.25 111 VAL A N 1
ATOM 858 C CA . VAL A 1 111 ? -13.718 -4.494 12.324 1.00 98.25 111 VAL A CA 1
ATOM 859 C C . VAL A 1 111 ? -14.820 -3.706 13.013 1.00 98.25 111 VAL A C 1
ATOM 861 O O . VAL A 1 111 ? -14.570 -2.628 13.552 1.00 98.25 111 VAL A O 1
ATOM 864 N N . ASP A 1 112 ? -16.035 -4.240 12.988 1.00 97.56 112 ASP A N 1
ATOM 865 C CA . ASP A 1 112 ? -17.253 -3.517 13.363 1.00 97.56 112 ASP A CA 1
ATOM 866 C C . ASP A 1 112 ? -17.582 -3.597 14.860 1.00 97.56 112 ASP A C 1
ATOM 868 O O . ASP A 1 112 ? -18.314 -2.749 15.374 1.00 97.56 112 ASP A O 1
ATOM 872 N N . THR A 1 113 ? -17.041 -4.588 15.575 1.00 97.69 113 THR A N 1
ATOM 873 C CA . THR A 1 113 ? -17.335 -4.830 16.996 1.00 97.69 113 THR A CA 1
ATOM 874 C C . THR A 1 113 ? -16.068 -4.968 17.835 1.00 97.69 113 THR A C 1
ATOM 876 O O . THR A 1 113 ? -14.998 -5.324 17.340 1.00 97.69 113 THR A O 1
ATOM 879 N N . GLN A 1 114 ? -16.188 -4.710 19.142 1.00 98.06 114 GLN A N 1
ATOM 880 C CA . GLN A 1 114 ? -15.078 -4.909 20.080 1.00 98.06 114 GLN A CA 1
ATOM 881 C C . GLN A 1 114 ? -14.653 -6.383 20.157 1.00 98.06 114 GLN A C 1
ATOM 883 O O . GLN A 1 114 ? -13.465 -6.672 20.266 1.00 98.06 114 GLN A O 1
ATOM 888 N N . GLU A 1 115 ? -15.603 -7.318 20.076 1.00 98.31 115 GLU A N 1
ATOM 889 C CA . GLU A 1 115 ? -15.307 -8.754 20.053 1.00 98.31 115 GLU A CA 1
ATOM 890 C C . GLU A 1 115 ? -14.469 -9.126 18.824 1.00 98.31 115 GLU A C 1
ATOM 892 O O . GLU A 1 115 ? -13.438 -9.784 18.962 1.00 98.31 115 GLU A O 1
ATOM 897 N N . GLY A 1 116 ? -14.840 -8.617 17.643 1.00 98.38 116 GLY A N 1
ATOM 898 C CA . GLY A 1 116 ? -14.046 -8.780 16.428 1.00 98.38 116 GLY A CA 1
ATOM 899 C C . GLY A 1 116 ? -12.645 -8.172 16.547 1.00 98.38 116 GLY A C 1
ATOM 900 O O . GLY A 1 116 ? -11.677 -8.763 16.067 1.00 98.38 116 GLY A O 1
ATOM 901 N N . LEU A 1 117 ? -12.505 -7.023 17.223 1.00 98.50 117 LEU A N 1
ATOM 902 C CA . LEU A 1 117 ? -11.203 -6.370 17.421 1.00 98.50 117 LEU A CA 1
ATOM 903 C C . LEU A 1 117 ? -10.290 -7.217 18.305 1.00 98.50 117 LEU A C 1
ATOM 905 O O . LEU A 1 117 ? -9.120 -7.406 17.971 1.00 98.50 117 LEU A O 1
ATOM 909 N N . ASN A 1 118 ? -10.839 -7.774 19.384 1.00 98.56 118 ASN A N 1
ATOM 910 C CA . ASN A 1 118 ? -10.124 -8.692 20.263 1.00 98.56 118 ASN A CA 1
ATOM 911 C C . ASN A 1 118 ? -9.685 -9.951 19.495 1.00 98.56 118 ASN A C 1
ATOM 913 O O . ASN A 1 118 ? -8.509 -10.311 19.529 1.00 98.56 118 ASN A O 1
ATOM 917 N N . ALA A 1 119 ? -10.601 -10.565 18.736 1.00 98.50 119 ALA A N 1
ATOM 918 C CA . ALA A 1 119 ? -10.327 -11.774 17.959 1.00 98.50 119 ALA A CA 1
ATOM 919 C C . ALA A 1 119 ? -9.253 -11.556 16.880 1.00 98.50 119 ALA A C 1
ATOM 921 O O . ALA A 1 119 ? -8.356 -12.390 16.705 1.00 98.50 119 ALA A O 1
ATOM 922 N N . LEU A 1 120 ? -9.299 -10.422 16.174 1.00 98.50 120 LEU A N 1
ATOM 923 C CA . LEU A 1 120 ? -8.276 -10.065 15.194 1.00 98.50 120 LEU A CA 1
ATOM 924 C C . LEU A 1 120 ? -6.916 -9.833 15.869 1.00 98.50 120 LEU A C 1
ATOM 926 O O . LEU A 1 120 ? -5.902 -10.332 15.382 1.00 98.50 120 LEU A O 1
ATOM 930 N N . ALA A 1 121 ? -6.883 -9.123 17.001 1.00 98.56 121 ALA A N 1
ATOM 931 C CA . ALA A 1 121 ? -5.652 -8.867 17.746 1.00 98.56 121 ALA A CA 1
ATOM 932 C C . ALA A 1 121 ? -4.996 -10.165 18.249 1.00 98.56 121 ALA A C 1
ATOM 934 O O . ALA A 1 121 ? -3.783 -10.342 18.104 1.00 98.56 121 ALA A O 1
ATOM 935 N N . ASP A 1 122 ? -5.785 -11.099 18.783 1.00 98.50 122 ASP A N 1
ATOM 936 C CA . ASP A 1 122 ? -5.303 -12.423 19.190 1.00 98.50 122 ASP A CA 1
ATOM 937 C C . ASP A 1 122 ? -4.751 -13.213 18.003 1.00 98.50 122 ASP A C 1
ATOM 939 O O . ASP A 1 122 ? -3.650 -13.761 18.083 1.00 98.50 122 ASP A O 1
ATOM 943 N N . THR A 1 123 ? -5.455 -13.190 16.870 1.00 98.44 123 THR A N 1
ATOM 944 C CA . THR A 1 123 ? -5.001 -13.849 15.638 1.00 98.44 123 THR A CA 1
ATOM 945 C C . THR A 1 123 ? -3.654 -13.291 15.170 1.00 98.44 123 THR A C 1
ATOM 947 O O . THR A 1 123 ? -2.733 -14.055 14.874 1.00 98.44 123 THR A O 1
ATOM 950 N N . ILE A 1 124 ? -3.493 -11.963 15.158 1.00 98.44 124 ILE A N 1
ATOM 951 C CA . ILE A 1 124 ? -2.236 -11.295 14.787 1.00 98.44 124 ILE A CA 1
ATOM 952 C C . ILE A 1 124 ? -1.098 -11.699 15.733 1.00 98.44 124 ILE A C 1
ATOM 954 O O . ILE A 1 124 ? 0.004 -12.002 15.267 1.00 98.44 124 ILE A O 1
ATOM 958 N N . ARG A 1 125 ? -1.348 -11.762 17.049 1.00 98.38 125 ARG A N 1
ATOM 959 C CA . ARG A 1 125 ? -0.353 -12.222 18.035 1.00 98.38 125 ARG A CA 1
ATOM 960 C C . ARG A 1 125 ? 0.089 -13.656 17.761 1.00 98.38 125 ARG A C 1
ATOM 962 O O . ARG A 1 125 ? 1.292 -13.918 17.739 1.00 98.38 125 ARG A O 1
ATOM 969 N N . SER A 1 126 ? -0.852 -14.563 17.511 1.00 97.88 126 SER A N 1
ATOM 970 C CA . SER A 1 126 ? -0.548 -15.962 17.193 1.00 97.88 126 SER A CA 1
ATOM 971 C C . SER A 1 126 ? 0.312 -16.093 15.934 1.00 97.88 126 SER A C 1
ATOM 973 O O . SER A 1 126 ? 1.318 -16.804 15.957 1.00 97.88 126 SER A O 1
ATOM 975 N N . VAL A 1 127 ? -0.016 -15.353 14.867 1.00 97.38 127 VAL A N 1
ATOM 976 C CA . VAL A 1 127 ? 0.779 -15.324 13.624 1.00 97.38 127 VAL A CA 1
ATOM 977 C C . VAL A 1 127 ? 2.188 -14.780 13.876 1.00 97.38 127 VAL A C 1
ATOM 979 O O . VAL A 1 127 ? 3.165 -15.357 13.402 1.00 97.38 127 VAL A O 1
ATOM 982 N N . ALA A 1 128 ? 2.317 -13.701 14.650 1.00 97.00 128 ALA A N 1
ATOM 983 C CA . ALA A 1 128 ? 3.611 -13.088 14.947 1.00 97.00 128 ALA A CA 1
ATOM 984 C C . ALA A 1 128 ? 4.528 -14.006 15.776 1.00 97.00 128 ALA A C 1
ATOM 986 O O . ALA A 1 128 ? 5.740 -14.058 15.540 1.00 97.00 128 ALA A O 1
ATOM 987 N N . VAL A 1 129 ? 3.960 -14.755 16.729 1.00 97.31 129 VAL A N 1
ATOM 988 C CA . VAL A 1 129 ? 4.695 -15.751 17.523 1.00 97.31 129 VAL A CA 1
ATOM 989 C C . VAL A 1 129 ? 5.183 -16.893 16.634 1.00 97.31 129 VAL A C 1
ATOM 991 O O . VAL A 1 129 ? 6.364 -17.230 16.708 1.00 97.31 129 VAL A O 1
ATOM 994 N N . ALA A 1 130 ? 4.323 -17.435 15.764 1.00 95.94 130 ALA A N 1
ATOM 995 C CA . ALA A 1 130 ? 4.697 -18.491 14.821 1.00 95.94 130 ALA A CA 1
ATOM 996 C C . ALA A 1 130 ? 5.827 -18.036 13.879 1.00 95.94 130 ALA A C 1
ATOM 998 O O . ALA A 1 130 ? 6.871 -18.680 13.811 1.00 95.94 130 ALA A O 1
ATOM 999 N N . ALA A 1 131 ? 5.693 -16.855 13.266 1.00 94.12 131 ALA A N 1
ATOM 1000 C CA . ALA A 1 131 ? 6.723 -16.296 12.387 1.00 94.12 131 ALA A CA 1
ATOM 1001 C C . ALA A 1 131 ? 8.070 -16.080 13.108 1.00 94.12 131 ALA A C 1
ATOM 1003 O O . ALA A 1 131 ? 9.139 -16.290 12.535 1.00 94.12 131 ALA A O 1
ATOM 1004 N N . SER A 1 132 ? 8.034 -15.690 14.387 1.00 94.25 132 SER A N 1
ATOM 1005 C CA . SER A 1 132 ? 9.243 -15.521 15.205 1.00 94.25 132 SER A CA 1
ATOM 1006 C C . SER A 1 132 ? 9.912 -16.849 15.573 1.00 94.25 132 SER A C 1
ATOM 1008 O O . SER A 1 132 ? 11.123 -16.881 15.797 1.00 94.25 132 SER A O 1
ATOM 1010 N N . GLN A 1 133 ? 9.145 -17.936 15.676 1.00 93.94 133 GLN A N 1
ATOM 1011 C CA . GLN A 1 133 ? 9.672 -19.284 15.902 1.00 93.94 133 GLN A CA 1
ATOM 1012 C C . GLN A 1 133 ? 10.298 -19.847 14.626 1.00 93.94 133 GLN A C 1
ATOM 1014 O O . GLN A 1 133 ? 11.418 -20.353 14.685 1.00 93.94 133 GLN A O 1
ATOM 1019 N N . ASP A 1 134 ? 9.642 -19.662 13.480 1.00 91.38 134 ASP A N 1
ATOM 1020 C CA . ASP A 1 134 ? 10.168 -20.063 12.172 1.00 91.38 134 ASP A CA 1
ATOM 1021 C C . ASP A 1 134 ? 11.486 -19.348 11.850 1.00 91.38 134 ASP A C 1
ATOM 1023 O O . ASP A 1 134 ? 12.428 -19.964 11.358 1.00 91.38 134 ASP A O 1
ATOM 1027 N N . ALA A 1 135 ? 11.606 -18.067 12.216 1.00 89.56 135 ALA A N 1
ATOM 1028 C CA . ALA A 1 135 ? 12.846 -17.307 12.060 1.00 89.56 135 ALA A CA 1
ATOM 1029 C C . ALA A 1 135 ? 14.003 -17.809 12.949 1.00 89.56 135 ALA A C 1
ATOM 1031 O O . ALA A 1 135 ? 15.166 -17.553 12.643 1.00 89.56 135 ALA A O 1
ATOM 1032 N N . LYS A 1 136 ? 13.702 -18.496 14.060 1.00 89.19 136 LYS A N 1
ATOM 1033 C CA . LYS A 1 136 ? 14.704 -19.072 14.975 1.00 89.19 136 LYS A CA 1
ATOM 1034 C C . LYS A 1 136 ? 15.054 -20.519 14.647 1.00 89.19 136 LYS A C 1
ATOM 1036 O O . LYS A 1 136 ? 16.056 -21.013 15.167 1.00 89.19 136 LYS A O 1
ATOM 1041 N N . ALA A 1 137 ? 14.246 -21.208 13.844 1.00 83.88 137 ALA A N 1
ATOM 1042 C CA . ALA A 1 137 ? 14.550 -22.567 13.433 1.00 83.88 137 ALA A CA 1
ATOM 1043 C C . ALA A 1 137 ? 15.878 -22.560 12.652 1.00 83.88 137 ALA A C 1
ATOM 1045 O O . ALA A 1 137 ? 16.013 -21.788 11.698 1.00 83.88 137 ALA A O 1
ATOM 1046 N N . PRO A 1 138 ? 16.879 -23.372 13.047 1.00 74.94 138 PRO A N 1
ATOM 1047 C CA . PRO A 1 138 ? 18.142 -23.437 12.330 1.00 74.94 138 PRO A CA 1
ATOM 1048 C C . PRO A 1 138 ? 17.835 -23.833 10.891 1.00 74.94 138 PRO A C 1
ATOM 1050 O O . PRO A 1 138 ? 17.286 -24.906 10.628 1.00 74.94 138 PRO A O 1
ATOM 1053 N N . THR A 1 139 ? 18.132 -22.936 9.952 1.00 69.62 139 THR A N 1
ATOM 1054 C CA . THR A 1 139 ? 17.929 -23.229 8.539 1.00 69.62 139 THR A CA 1
ATOM 1055 C C . THR A 1 139 ? 18.774 -24.456 8.209 1.00 69.62 139 THR A C 1
ATOM 1057 O O . THR A 1 139 ? 19.998 -24.432 8.306 1.00 69.62 139 THR A O 1
ATOM 1060 N N . ALA A 1 140 ? 18.129 -25.554 7.806 1.00 60.81 140 ALA A N 1
ATOM 1061 C CA . ALA A 1 140 ? 18.775 -26.832 7.482 1.00 60.81 140 ALA A CA 1
ATOM 1062 C C . ALA A 1 140 ? 19.811 -26.750 6.331 1.00 60.81 140 ALA A C 1
ATOM 1064 O O . ALA A 1 140 ? 20.363 -27.759 5.903 1.00 60.81 140 ALA A O 1
ATOM 1065 N N . ARG A 1 141 ? 20.100 -25.542 5.831 1.00 56.22 141 ARG A N 1
ATOM 1066 C CA . ARG A 1 141 ? 21.186 -25.235 4.901 1.00 56.22 141 ARG A CA 1
ATOM 1067 C C . ARG A 1 141 ? 22.577 -25.244 5.536 1.00 56.22 141 ARG A C 1
ATOM 1069 O O . ARG A 1 141 ? 23.543 -25.311 4.785 1.00 56.22 141 ARG A O 1
ATOM 1076 N N . GLU A 1 142 ? 22.708 -25.235 6.861 1.00 56.06 142 GLU A N 1
ATOM 1077 C CA . GLU A 1 142 ? 24.029 -25.214 7.516 1.00 56.06 142 GLU A CA 1
ATOM 1078 C C . GLU A 1 142 ? 24.722 -26.593 7.626 1.00 56.06 142 GLU A C 1
ATOM 1080 O O . GLU A 1 142 ? 25.815 -26.690 8.173 1.00 56.06 142 GLU A O 1
ATOM 1085 N N . GLN A 1 143 ? 24.136 -27.668 7.074 1.00 54.38 143 GLN A N 1
ATOM 1086 C CA . GLN A 1 143 ? 24.723 -29.023 7.084 1.00 54.38 143 GLN A CA 1
ATOM 1087 C C . GLN A 1 143 ? 25.063 -29.587 5.693 1.00 54.38 143 GLN A C 1
ATOM 1089 O O . GLN A 1 143 ? 25.139 -30.802 5.516 1.00 54.38 143 GLN A O 1
ATOM 1094 N N . ILE A 1 144 ? 25.314 -28.736 4.696 1.00 55.91 144 ILE A N 1
ATOM 1095 C CA . ILE A 1 144 ? 26.031 -29.182 3.493 1.00 55.91 144 ILE A CA 1
ATOM 1096 C C . ILE A 1 144 ? 27.527 -28.943 3.751 1.00 55.91 144 ILE A C 1
ATOM 1098 O O . ILE A 1 144 ? 27.919 -27.780 3.863 1.00 55.91 144 ILE A O 1
ATOM 1102 N N . PRO A 1 145 ? 28.382 -29.982 3.856 1.00 51.22 145 PRO A N 1
ATOM 1103 C CA . PRO A 1 145 ? 29.828 -29.795 3.926 1.00 51.22 145 PRO A CA 1
ATOM 1104 C C . PRO A 1 145 ? 30.315 -29.235 2.582 1.00 51.22 145 PRO A C 1
ATOM 1106 O O . PRO A 1 145 ? 30.553 -29.969 1.625 1.00 51.22 145 PRO A O 1
ATOM 1109 N N . GLY A 1 146 ? 30.381 -27.908 2.491 1.00 47.19 146 GLY A N 1
ATOM 1110 C CA . GLY A 1 146 ? 30.928 -27.183 1.350 1.00 47.19 146 GLY A CA 1
ATOM 1111 C C . GLY A 1 146 ? 32.452 -27.045 1.458 1.00 47.19 146 GLY A C 1
ATOM 1112 O O . GLY A 1 146 ? 32.976 -26.950 2.569 1.00 47.19 146 GLY A O 1
ATOM 1113 N N . PRO A 1 147 ? 33.178 -27.036 0.326 1.00 46.97 147 PRO A N 1
ATOM 1114 C CA . PRO A 1 147 ? 34.633 -26.958 0.313 1.00 46.97 147 PRO A CA 1
ATOM 1115 C C . PRO A 1 147 ? 35.110 -25.620 0.889 1.00 46.97 147 PRO A C 1
ATOM 1117 O O . PRO A 1 147 ? 34.655 -24.553 0.481 1.00 46.97 147 PRO A O 1
ATOM 1120 N N . GLU A 1 148 ? 36.059 -25.682 1.824 1.00 45.16 148 GLU A N 1
ATOM 1121 C CA . GLU A 1 148 ? 36.838 -24.538 2.301 1.00 45.16 148 GLU A CA 1
ATOM 1122 C C . GLU A 1 148 ? 37.487 -23.808 1.119 1.00 45.16 148 GLU A C 1
ATOM 1124 O O . GLU A 1 148 ? 38.529 -24.233 0.621 1.00 45.16 148 GLU A O 1
ATOM 1129 N N . LYS A 1 149 ? 36.871 -22.718 0.658 1.00 45.84 149 LYS A N 1
ATOM 1130 C CA . LYS A 1 149 ? 37.493 -21.506 0.097 1.00 45.84 149 LYS A CA 1
ATOM 1131 C C . LYS A 1 149 ? 36.369 -20.601 -0.403 1.00 45.84 149 LYS A C 1
ATOM 1133 O O . LYS A 1 149 ? 35.422 -21.083 -1.002 1.00 45.84 149 LYS A O 1
ATOM 1138 N N . TYR A 1 150 ? 36.514 -19.298 -0.170 1.00 39.75 150 TYR A N 1
ATOM 1139 C CA . TYR A 1 150 ? 35.568 -18.213 -0.481 1.00 39.75 150 TYR A CA 1
ATOM 1140 C C . TYR A 1 150 ? 34.514 -17.932 0.605 1.00 39.75 150 TYR A C 1
ATOM 1142 O O . TYR A 1 150 ? 33.322 -18.177 0.462 1.00 39.75 150 TYR A O 1
ATOM 1150 N N . ARG A 1 151 ? 34.991 -17.335 1.708 1.00 36.91 151 ARG A N 1
ATOM 1151 C CA . ARG A 1 151 ? 34.176 -16.508 2.609 1.00 36.91 151 ARG A CA 1
ATOM 1152 C C . ARG A 1 151 ? 33.994 -15.129 1.967 1.00 36.91 151 ARG A C 1
ATOM 1154 O O . ARG A 1 151 ? 34.949 -14.359 1.915 1.00 36.91 151 ARG A O 1
ATOM 1161 N N . THR A 1 152 ? 32.785 -14.813 1.529 1.00 41.28 152 THR A N 1
ATOM 1162 C CA . THR A 1 152 ? 32.320 -13.437 1.281 1.00 41.28 152 THR A CA 1
ATOM 1163 C C . THR A 1 152 ? 31.384 -13.034 2.429 1.00 41.28 152 THR A C 1
ATOM 1165 O O . THR A 1 152 ? 30.657 -13.896 2.930 1.00 41.28 152 THR A O 1
ATOM 1168 N N . PRO A 1 153 ? 31.403 -11.775 2.909 1.00 39.16 153 PRO A N 1
ATOM 1169 C CA . PRO A 1 153 ? 30.550 -11.364 4.017 1.00 39.16 153 PRO A CA 1
ATOM 1170 C C . PRO A 1 153 ? 29.097 -11.215 3.549 1.00 39.16 153 PRO A C 1
ATOM 1172 O O . PRO A 1 153 ? 28.827 -10.643 2.495 1.00 39.16 153 PRO A O 1
ATOM 1175 N N . ALA A 1 154 ? 28.171 -11.751 4.345 1.00 42.66 154 ALA A N 1
ATOM 1176 C CA . ALA A 1 154 ? 26.736 -11.631 4.130 1.00 42.66 154 ALA A CA 1
ATOM 1177 C C . ALA A 1 154 ? 26.285 -10.180 4.365 1.00 42.66 154 ALA A C 1
ATOM 1179 O O . ALA A 1 154 ? 26.549 -9.619 5.429 1.00 42.66 154 ALA A O 1
ATOM 1180 N N . ILE A 1 155 ? 25.602 -9.595 3.379 1.00 38.69 155 ILE A N 1
ATOM 1181 C CA . ILE A 1 155 ? 24.927 -8.301 3.498 1.00 38.69 155 ILE A CA 1
ATOM 1182 C C . ILE A 1 155 ? 23.417 -8.544 3.523 1.00 38.69 155 ILE A C 1
ATOM 1184 O O . ILE A 1 155 ? 22.868 -9.286 2.709 1.00 38.69 155 ILE A O 1
ATOM 1188 N N . ASP A 1 156 ? 22.798 -7.919 4.517 1.00 39.53 156 ASP A N 1
ATOM 1189 C CA . ASP A 1 156 ? 21.375 -7.874 4.826 1.00 39.53 156 ASP A CA 1
ATOM 1190 C C . ASP A 1 156 ? 20.559 -7.304 3.651 1.00 39.53 156 ASP A C 1
ATOM 1192 O O . ASP A 1 156 ? 20.764 -6.173 3.209 1.00 39.53 156 ASP A O 1
ATOM 1196 N N . GLN A 1 157 ? 19.644 -8.119 3.121 1.00 46.44 157 GLN A N 1
ATOM 1197 C CA . GLN A 1 157 ? 18.736 -7.769 2.032 1.00 46.44 157 GLN A CA 1
ATOM 1198 C C . GLN A 1 157 ? 17.485 -7.083 2.582 1.00 46.44 157 GLN A C 1
ATOM 1200 O O . GLN A 1 157 ? 16.448 -7.735 2.720 1.00 46.44 157 GLN A O 1
ATOM 1205 N N . ARG A 1 158 ? 17.524 -5.768 2.831 1.00 42.25 158 ARG A N 1
ATOM 1206 C CA . ARG A 1 158 ? 16.294 -4.959 2.895 1.00 42.25 158 ARG A CA 1
ATOM 1207 C C . ARG A 1 158 ? 16.470 -3.558 2.326 1.00 42.25 158 ARG A C 1
ATOM 1209 O O . ARG A 1 158 ? 17.361 -2.818 2.717 1.00 42.25 158 ARG A O 1
ATOM 1216 N N . CYS A 1 159 ? 15.473 -3.220 1.507 1.00 48.44 159 CYS A N 1
ATOM 1217 C CA . CYS A 1 159 ? 15.077 -1.894 1.047 1.00 48.44 159 CYS A CA 1
ATOM 1218 C C . CYS A 1 159 ? 15.981 -1.260 -0.014 1.00 48.44 159 CYS A C 1
ATOM 1220 O O . CYS A 1 159 ? 17.039 -0.749 0.307 1.00 48.44 159 CYS A O 1
ATOM 1222 N N . ILE A 1 160 ? 15.499 -1.244 -1.263 1.00 40.62 160 ILE A N 1
ATOM 1223 C CA . ILE A 1 160 ? 15.171 -0.054 -2.080 1.00 40.62 160 ILE A CA 1
ATOM 1224 C C . ILE A 1 160 ? 14.442 -0.599 -3.328 1.00 40.62 160 ILE A C 1
ATOM 1226 O O . ILE A 1 160 ? 15.027 -0.828 -4.371 1.00 40.62 160 ILE A O 1
ATOM 1230 N N . VAL A 1 161 ? 13.148 -0.911 -3.195 1.00 50.59 161 VAL A N 1
ATOM 1231 C CA . VAL A 1 161 ? 12.257 -1.253 -4.335 1.00 50.59 161 VAL A CA 1
ATOM 1232 C C . VAL A 1 161 ? 11.061 -0.281 -4.390 1.00 50.59 161 VAL A C 1
ATOM 1234 O O . VAL A 1 161 ? 10.240 -0.316 -5.296 1.00 50.59 161 VAL A O 1
ATOM 1237 N N . GLY A 1 162 ? 10.952 0.638 -3.422 1.00 46.94 162 GLY A N 1
ATOM 1238 C CA . GLY A 1 162 ? 9.759 1.468 -3.241 1.00 46.94 162 GLY A CA 1
ATOM 1239 C C . GLY A 1 162 ? 9.614 2.627 -4.230 1.00 46.94 162 GLY A C 1
ATOM 1240 O O . GLY A 1 162 ? 8.492 2.985 -4.564 1.00 46.94 162 GLY A O 1
ATOM 1241 N N . ALA A 1 163 ? 10.713 3.212 -4.713 1.00 51.91 163 ALA A N 1
ATOM 1242 C CA . ALA A 1 163 ? 10.650 4.490 -5.429 1.00 51.91 163 ALA A CA 1
ATOM 1243 C C . ALA A 1 163 ? 10.094 4.373 -6.861 1.00 51.91 163 ALA A C 1
ATOM 1245 O O . ALA A 1 163 ? 9.279 5.202 -7.264 1.00 51.91 163 ALA A O 1
ATOM 1246 N N . ASP A 1 164 ? 10.471 3.336 -7.615 1.00 50.75 164 ASP A N 1
ATOM 1247 C CA . ASP A 1 164 ? 9.974 3.150 -8.989 1.00 50.75 164 ASP A CA 1
ATOM 1248 C C . ASP A 1 164 ? 8.590 2.488 -9.038 1.00 50.75 164 ASP A C 1
ATOM 1250 O O . ASP A 1 164 ? 7.786 2.787 -9.923 1.00 50.75 164 ASP A O 1
ATOM 1254 N N . LEU A 1 165 ? 8.252 1.678 -8.032 1.00 45.62 165 LEU A N 1
ATOM 1255 C CA . LEU A 1 165 ? 6.900 1.144 -7.852 1.00 45.62 165 LEU A CA 1
ATOM 1256 C C . LEU A 1 165 ? 5.898 2.246 -7.479 1.00 45.62 165 LEU A C 1
ATOM 1258 O O . LEU A 1 165 ? 4.780 2.243 -7.988 1.00 45.62 165 LEU A O 1
ATOM 1262 N N . GLU A 1 166 ? 6.301 3.226 -6.664 1.00 58.34 166 GLU A N 1
ATOM 1263 C CA . GLU A 1 166 ? 5.494 4.419 -6.369 1.00 58.34 166 GLU A CA 1
ATOM 1264 C C . GLU A 1 166 ? 5.277 5.295 -7.609 1.00 58.34 166 GLU A C 1
ATOM 1266 O O . GLU A 1 166 ? 4.166 5.774 -7.834 1.00 58.34 166 GLU A O 1
ATOM 1271 N N . ARG A 1 167 ? 6.288 5.451 -8.472 1.00 57.00 167 ARG A N 1
ATOM 1272 C CA . ARG A 1 167 ? 6.146 6.191 -9.740 1.00 57.00 167 ARG A CA 1
ATOM 1273 C C . ARG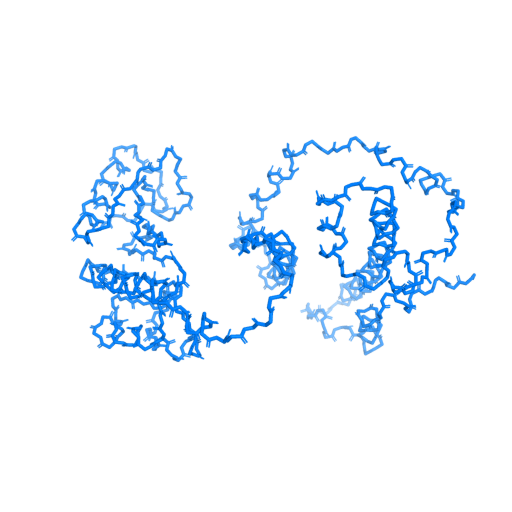 A 1 167 ? 5.177 5.512 -10.704 1.00 57.00 167 ARG A C 1
ATOM 1275 O O . ARG A 1 167 ? 4.297 6.177 -11.244 1.00 57.00 167 ARG A O 1
ATOM 1282 N N . LEU A 1 168 ? 5.284 4.194 -10.872 1.00 49.94 168 LEU A N 1
ATOM 1283 C CA . LEU A 1 168 ? 4.344 3.415 -11.686 1.00 49.94 168 LEU A CA 1
ATOM 1284 C C . LEU A 1 168 ? 2.922 3.448 -11.111 1.00 49.94 168 LEU A C 1
ATOM 1286 O O . LEU A 1 168 ? 1.954 3.583 -11.857 1.00 49.94 168 LEU A O 1
ATOM 1290 N N . ARG A 1 169 ? 2.788 3.378 -9.783 1.00 55.81 169 ARG A N 1
ATOM 1291 C CA . ARG A 1 169 ? 1.498 3.483 -9.089 1.00 55.81 169 ARG A CA 1
ATOM 1292 C C . ARG A 1 169 ? 0.878 4.872 -9.241 1.00 55.81 169 ARG A C 1
ATOM 1294 O O . ARG A 1 169 ? -0.327 4.975 -9.445 1.00 55.81 169 ARG A O 1
ATOM 1301 N N . THR A 1 170 ? 1.698 5.919 -9.200 1.00 69.81 170 THR A N 1
ATOM 1302 C CA . THR A 1 170 ? 1.279 7.307 -9.436 1.00 69.81 170 THR A CA 1
ATOM 1303 C C . THR A 1 170 ? 0.769 7.482 -10.865 1.00 69.81 170 THR A C 1
ATOM 1305 O O . THR A 1 170 ? -0.363 7.921 -11.047 1.00 69.81 170 THR A O 1
ATOM 1308 N N . ALA A 1 171 ? 1.527 7.026 -11.867 1.00 59.19 171 ALA A N 1
ATOM 1309 C CA . ALA A 1 171 ? 1.123 7.102 -13.272 1.00 59.19 171 ALA A CA 1
ATOM 1310 C C . ALA A 1 171 ? -0.169 6.310 -13.568 1.00 59.19 171 ALA A C 1
ATOM 1312 O O . ALA A 1 171 ? -1.030 6.765 -14.322 1.00 59.19 171 ALA A O 1
ATOM 1313 N N . ALA A 1 172 ? -0.347 5.139 -12.945 1.00 52.50 172 ALA A N 1
ATOM 1314 C CA . ALA A 1 172 ? -1.571 4.348 -13.081 1.00 52.50 172 ALA A CA 1
ATOM 1315 C C . ALA A 1 172 ? -2.796 5.033 -12.446 1.00 52.50 172 ALA A C 1
ATOM 1317 O O . ALA A 1 172 ? -3.894 4.973 -13.000 1.00 52.50 172 ALA A O 1
ATOM 1318 N N . ASN A 1 173 ? -2.620 5.712 -11.309 1.00 60.84 173 ASN A N 1
ATOM 1319 C CA . ASN A 1 173 ? -3.693 6.466 -10.658 1.00 60.84 173 ASN A CA 1
ATOM 1320 C C . ASN A 1 173 ? -4.086 7.712 -11.464 1.00 60.84 173 ASN A C 1
ATOM 1322 O O . ASN A 1 173 ? -5.276 7.971 -11.624 1.00 60.84 173 ASN A O 1
ATOM 1326 N N . GLU A 1 174 ? -3.115 8.426 -12.038 1.00 62.66 174 GLU A N 1
ATOM 1327 C CA . GLU A 1 174 ? -3.369 9.566 -12.931 1.00 62.66 174 GLU A CA 1
ATOM 1328 C C . GLU A 1 174 ? -4.168 9.152 -14.175 1.00 62.66 174 GLU A C 1
ATOM 1330 O O . GLU A 1 174 ? -5.119 9.833 -14.560 1.00 62.66 174 GLU A O 1
ATOM 1335 N N . ALA A 1 175 ? -3.850 7.997 -14.769 1.00 53.59 175 ALA A N 1
ATOM 1336 C CA . ALA A 1 175 ? -4.609 7.453 -15.894 1.00 53.59 175 ALA A CA 1
ATOM 1337 C C . ALA A 1 175 ? -6.061 7.095 -15.512 1.00 53.59 175 ALA A C 1
ATOM 1339 O O . ALA A 1 175 ? -6.992 7.366 -16.275 1.00 53.59 175 ALA A O 1
ATOM 1340 N N . CYS A 1 176 ? -6.276 6.526 -14.321 1.00 48.34 176 CYS A N 1
ATOM 1341 C CA . CYS A 1 176 ? -7.611 6.233 -13.791 1.00 48.34 176 CYS A CA 1
ATOM 1342 C C . CYS A 1 176 ? -8.418 7.505 -13.481 1.00 48.34 176 CYS A C 1
ATOM 1344 O O . CYS A 1 176 ? -9.623 7.534 -13.734 1.00 48.34 176 CYS A O 1
ATOM 1346 N N . ASP A 1 177 ? -7.775 8.560 -12.978 1.00 50.34 177 ASP A N 1
ATOM 1347 C CA . ASP A 1 177 ? -8.426 9.842 -12.692 1.00 50.34 177 ASP A CA 1
ATOM 1348 C C . ASP A 1 177 ? -8.844 10.573 -13.974 1.00 50.34 177 ASP A C 1
ATOM 1350 O O . ASP A 1 177 ? -9.960 11.086 -14.040 1.00 50.34 177 ASP A O 1
ATOM 1354 N N . LEU A 1 178 ? -8.026 10.537 -15.030 1.00 55.03 178 LEU A N 1
ATOM 1355 C CA . LEU A 1 178 ? -8.399 11.077 -16.346 1.00 55.03 178 LEU A CA 1
ATOM 1356 C C . LEU A 1 178 ? -9.605 10.336 -16.949 1.00 55.03 178 LEU A C 1
ATOM 1358 O O . LEU A 1 178 ? -10.496 10.952 -17.537 1.00 55.03 178 LEU A O 1
ATOM 1362 N N . LEU A 1 179 ? -9.682 9.015 -16.758 1.00 50.50 179 LEU A N 1
ATOM 1363 C CA . LEU A 1 179 ? -10.851 8.217 -17.145 1.00 50.50 179 LEU A CA 1
ATOM 1364 C C . LEU A 1 179 ? -12.089 8.556 -16.295 1.00 50.50 179 LEU A C 1
ATOM 1366 O O . LEU A 1 179 ? -13.207 8.599 -16.819 1.00 50.50 179 LEU A O 1
ATOM 1370 N N . ALA A 1 180 ? -11.913 8.833 -15.001 1.00 47.97 180 ALA A N 1
ATOM 1371 C CA . ALA A 1 180 ? -12.995 9.210 -14.095 1.00 47.97 180 ALA A CA 1
ATOM 1372 C C . ALA A 1 180 ? -13.529 10.629 -14.367 1.00 47.97 180 ALA A C 1
ATOM 1374 O O . ALA A 1 180 ? -14.745 10.822 -14.381 1.00 47.97 180 ALA A O 1
ATOM 1375 N N . GLU A 1 181 ? -12.665 11.606 -14.654 1.00 53.59 181 GLU A N 1
ATOM 1376 C CA . GLU A 1 181 ? -13.065 12.957 -15.078 1.00 53.59 181 GLU A CA 1
ATOM 1377 C C . GLU A 1 181 ? -13.928 12.908 -16.342 1.00 53.59 181 GLU A C 1
ATOM 1379 O O . GLU A 1 181 ? -14.971 13.564 -16.412 1.00 53.59 181 GLU A O 1
ATOM 1384 N N . ARG A 1 182 ? -13.553 12.044 -17.293 1.00 53.19 182 ARG A N 1
ATOM 1385 C CA . ARG A 1 182 ? -14.293 11.821 -18.540 1.00 53.19 182 ARG A CA 1
ATOM 1386 C C . ARG A 1 182 ? -15.645 11.133 -18.332 1.00 53.19 182 ARG A C 1
ATOM 1388 O O . ARG A 1 182 ? -16.581 11.390 -19.081 1.00 53.19 182 ARG A O 1
ATOM 1395 N N . THR A 1 183 ? -15.752 10.274 -17.318 1.00 47.03 183 THR A N 1
ATOM 1396 C CA . THR A 1 183 ? -16.971 9.500 -17.025 1.00 47.03 183 THR A CA 1
ATOM 1397 C C . THR A 1 183 ? -17.969 10.275 -16.152 1.00 47.03 183 THR A C 1
ATOM 1399 O O . THR A 1 183 ? -19.174 10.075 -16.286 1.00 47.03 183 THR A O 1
ATOM 1402 N N . TYR A 1 184 ? -17.503 11.170 -15.269 1.00 48.75 184 TYR A N 1
ATOM 1403 C CA . TYR A 1 184 ? -18.341 11.772 -14.215 1.00 48.75 184 TYR A CA 1
ATOM 1404 C C . TYR A 1 184 ? -18.438 13.310 -14.232 1.00 48.75 184 TYR A C 1
ATOM 1406 O O . TYR A 1 184 ? -19.148 13.880 -13.403 1.00 48.75 184 TYR A O 1
ATOM 1414 N N . GLY A 1 185 ? -17.779 14.007 -15.164 1.00 43.12 185 GLY A N 1
ATOM 1415 C CA . GLY A 1 185 ? -18.089 15.405 -15.498 1.00 43.12 185 GLY A CA 1
ATOM 1416 C C . GLY A 1 185 ? -17.666 16.484 -14.487 1.00 43.12 185 GLY A C 1
ATOM 1417 O O . GLY A 1 185 ? -17.985 17.653 -14.704 1.00 43.12 185 GLY A O 1
ATOM 1418 N N . SER A 1 186 ? -16.945 16.160 -13.402 1.00 46.84 186 SER A N 1
ATOM 1419 C CA . SER A 1 186 ? -16.232 17.179 -12.608 1.00 46.84 186 SER A CA 1
ATOM 1420 C C . SER A 1 186 ? -15.118 16.607 -11.699 1.00 46.84 186 SER A C 1
ATOM 1422 O O . SER A 1 186 ? -15.402 15.698 -10.914 1.00 46.84 186 SER A O 1
ATOM 1424 N N . PRO A 1 187 ? -13.889 17.176 -11.705 1.00 46.12 187 PRO A N 1
ATOM 1425 C CA . PRO A 1 187 ? -12.726 16.681 -10.940 1.00 46.12 187 PRO A CA 1
ATOM 1426 C C . PRO A 1 187 ? -12.869 16.726 -9.413 1.00 46.12 187 PRO A C 1
ATOM 1428 O O . PRO A 1 187 ? -12.220 15.976 -8.690 1.00 46.12 187 PRO A O 1
ATOM 1431 N N . ALA A 1 188 ? -13.723 17.605 -8.885 1.00 49.47 188 ALA A N 1
ATOM 1432 C CA . ALA A 1 188 ? -13.733 17.963 -7.463 1.00 49.47 188 ALA A CA 1
ATOM 1433 C C . ALA A 1 188 ? -14.341 16.900 -6.521 1.00 49.47 188 ALA A C 1
ATOM 1435 O O . ALA A 1 188 ? -14.564 17.179 -5.342 1.00 49.47 188 ALA A O 1
ATOM 1436 N N . ARG A 1 189 ? -14.681 15.704 -7.022 1.00 49.06 189 ARG A N 1
ATOM 1437 C CA . ARG A 1 189 ? -15.401 14.674 -6.250 1.00 49.06 189 ARG A CA 1
ATOM 1438 C C . ARG A 1 189 ? -14.771 13.282 -6.286 1.00 49.06 189 ARG A C 1
ATOM 1440 O O . ARG A 1 189 ? -15.307 12.396 -5.622 1.00 49.06 189 ARG A O 1
ATOM 1447 N N . SER A 1 190 ? -13.662 13.066 -7.003 1.00 45.78 190 SER A N 1
ATOM 1448 C CA . SER A 1 190 ? -12.991 11.760 -6.975 1.00 45.78 190 SER A CA 1
ATOM 1449 C C . SER A 1 190 ? -12.083 11.645 -5.735 1.00 45.78 190 SER A C 1
ATOM 1451 O O . SER A 1 190 ? -11.381 12.597 -5.382 1.00 45.78 190 SER A O 1
ATOM 1453 N N . PRO A 1 191 ? -12.055 10.486 -5.053 1.00 44.22 191 PRO A N 1
ATOM 1454 C CA . PRO A 1 191 ? -11.062 10.197 -4.018 1.00 44.22 191 PRO A CA 1
ATOM 1455 C C . PRO A 1 191 ? -9.604 10.316 -4.505 1.00 44.22 191 PRO A C 1
ATOM 1457 O O . PRO A 1 191 ? -8.726 10.625 -3.699 1.00 44.22 191 PRO A O 1
ATOM 1460 N N . GLY A 1 192 ? -9.351 10.141 -5.810 1.00 46.91 192 GLY A N 1
ATOM 1461 C CA . GLY A 1 192 ? -8.038 10.339 -6.439 1.00 46.91 192 GLY A CA 1
ATOM 1462 C C . GLY A 1 192 ? -7.572 11.799 -6.432 1.00 46.91 192 GLY A C 1
ATOM 1463 O O . GLY A 1 192 ? -6.414 12.074 -6.119 1.00 46.91 192 GLY A O 1
ATOM 1464 N N . HIS A 1 193 ? -8.490 12.761 -6.582 1.00 44.19 193 HIS A N 1
ATOM 1465 C CA . HIS A 1 193 ? -8.172 14.193 -6.538 1.00 44.19 193 HIS A CA 1
ATOM 1466 C C . HIS A 1 193 ? -7.550 14.633 -5.197 1.00 44.19 193 HIS A C 1
ATOM 1468 O O . HIS A 1 193 ? -6.592 15.404 -5.167 1.00 44.19 193 HIS A O 1
ATOM 1474 N N . ASN A 1 194 ? -8.035 14.105 -4.067 1.00 44.56 194 ASN A N 1
ATOM 1475 C CA . ASN A 1 194 ? -7.465 14.417 -2.749 1.00 44.56 194 ASN A CA 1
ATOM 1476 C C . ASN A 1 194 ? -6.143 13.680 -2.480 1.00 44.56 194 ASN A C 1
ATOM 1478 O O . ASN A 1 194 ? -5.275 14.223 -1.795 1.00 44.56 194 ASN A O 1
ATOM 1482 N N . ALA A 1 195 ? -5.965 12.480 -3.043 1.00 44.97 195 ALA A N 1
ATOM 1483 C CA . ALA A 1 195 ? -4.699 11.753 -2.985 1.00 44.97 195 ALA A CA 1
ATOM 1484 C C . ALA A 1 195 ? -3.602 12.443 -3.818 1.00 44.97 195 ALA A C 1
ATOM 1486 O O . ALA A 1 195 ? -2.441 12.398 -3.428 1.00 44.97 195 ALA A O 1
ATOM 1487 N N . ARG A 1 196 ? -3.975 13.147 -4.896 1.00 48.53 196 ARG A N 1
ATOM 1488 C CA . ARG A 1 196 ? -3.103 13.954 -5.768 1.00 48.53 196 ARG A CA 1
ATOM 1489 C C . ARG A 1 196 ? -2.613 15.263 -5.130 1.00 48.53 196 ARG A C 1
ATOM 1491 O O . ARG A 1 196 ? -1.461 15.649 -5.320 1.00 48.53 196 ARG A O 1
ATOM 1498 N N . LEU A 1 197 ? -3.440 15.930 -4.320 1.00 48.03 197 LEU A N 1
ATOM 1499 C CA . LEU A 1 197 ? -3.077 17.206 -3.675 1.00 48.03 197 LEU A CA 1
ATOM 1500 C C . LEU A 1 197 ? -1.912 17.090 -2.677 1.00 48.03 197 LEU A C 1
ATOM 1502 O O . LEU A 1 197 ? -1.249 18.090 -2.395 1.00 48.03 197 LEU A O 1
ATOM 1506 N N . LEU A 1 198 ? -1.664 15.897 -2.129 1.00 45.50 198 LEU A N 1
ATOM 1507 C CA . LEU A 1 198 ? -0.578 15.646 -1.179 1.00 45.50 198 LEU A CA 1
ATOM 1508 C C . LEU A 1 198 ? 0.794 15.588 -1.883 1.00 45.50 198 LEU A C 1
ATOM 1510 O O . LEU A 1 198 ? 1.621 16.445 -1.570 1.00 45.50 198 LEU A O 1
ATOM 1514 N N . PRO A 1 199 ? 1.031 14.710 -2.880 1.00 42.22 199 PRO A N 1
ATOM 1515 C CA . PRO A 1 199 ? 2.247 14.720 -3.691 1.00 42.22 199 PRO A CA 1
ATOM 1516 C C . PRO A 1 199 ? 2.475 16.045 -4.416 1.00 42.22 199 PRO A C 1
ATOM 1518 O O . PRO A 1 199 ? 3.598 16.533 -4.417 1.00 42.22 199 PRO A O 1
ATOM 1521 N N . GLU A 1 200 ? 1.441 16.681 -4.979 1.00 50.22 200 GLU A N 1
ATOM 1522 C CA . GLU A 1 200 ? 1.596 17.977 -5.660 1.00 50.22 200 GLU A CA 1
ATOM 1523 C C . GLU A 1 200 ? 2.039 19.097 -4.708 1.00 50.22 200 GLU A C 1
ATOM 1525 O O . GLU A 1 200 ? 2.845 19.952 -5.083 1.00 50.22 200 GLU A O 1
ATOM 1530 N N . ARG A 1 201 ? 1.547 19.103 -3.461 1.00 56.03 201 ARG A N 1
ATOM 1531 C CA . ARG A 1 201 ? 2.035 20.027 -2.426 1.00 56.03 201 ARG A CA 1
ATOM 1532 C C . ARG A 1 201 ? 3.477 19.722 -2.045 1.00 56.03 201 ARG A C 1
ATOM 1534 O O . ARG A 1 201 ? 4.261 20.658 -1.923 1.00 56.03 201 ARG A O 1
ATOM 1541 N N . THR A 1 202 ? 3.839 18.449 -1.906 1.00 49.34 202 THR A N 1
ATOM 1542 C CA . THR A 1 202 ? 5.212 18.034 -1.593 1.00 49.34 202 THR A CA 1
ATOM 1543 C C . THR A 1 202 ? 6.181 18.369 -2.735 1.00 49.34 202 THR A C 1
ATOM 1545 O O . THR A 1 202 ? 7.248 18.924 -2.486 1.00 49.34 202 THR A O 1
ATOM 1548 N N . LEU A 1 203 ? 5.791 18.150 -3.992 1.00 45.78 203 LEU A N 1
ATOM 1549 C CA . LEU A 1 203 ? 6.568 18.499 -5.187 1.00 45.78 203 LEU A CA 1
ATOM 1550 C C . LEU A 1 203 ? 6.750 20.015 -5.336 1.00 45.78 203 LEU A C 1
ATOM 1552 O O . LEU A 1 203 ? 7.836 20.456 -5.691 1.00 45.78 203 LEU A O 1
ATOM 1556 N N . LYS A 1 204 ? 5.740 20.826 -4.985 1.00 55.78 204 LYS A N 1
ATOM 1557 C CA . LYS A 1 204 ? 5.858 22.299 -4.941 1.00 55.78 204 LYS A CA 1
ATOM 1558 C C . LYS A 1 204 ? 6.796 22.811 -3.845 1.00 55.78 204 LYS A C 1
ATOM 1560 O O . LYS A 1 204 ? 7.260 23.944 -3.938 1.00 55.78 204 LYS A O 1
ATOM 1565 N N . THR A 1 205 ? 7.051 22.016 -2.803 1.00 51.47 205 THR A N 1
ATOM 1566 C CA . THR A 1 205 ? 7.993 22.370 -1.726 1.00 51.47 205 THR A CA 1
ATOM 1567 C C . THR A 1 205 ? 9.424 21.915 -1.987 1.00 51.47 205 THR A C 1
ATOM 1569 O O . THR A 1 205 ? 10.339 22.417 -1.336 1.00 51.47 205 THR A O 1
ATOM 1572 N N . ILE A 1 206 ? 9.640 21.001 -2.938 1.00 44.62 206 ILE A N 1
ATOM 1573 C CA . ILE A 1 206 ? 10.985 20.687 -3.415 1.00 44.62 206 ILE A CA 1
ATOM 1574 C C . ILE A 1 206 ? 11.423 21.882 -4.267 1.00 44.62 206 ILE A C 1
ATOM 1576 O O . ILE A 1 206 ? 10.736 22.204 -5.238 1.00 44.62 206 ILE A O 1
ATOM 1580 N N . PRO A 1 207 ? 12.522 22.575 -3.921 1.00 48.00 207 PRO A N 1
ATOM 1581 C CA . PRO A 1 207 ? 13.015 23.659 -4.750 1.00 48.00 207 PRO A CA 1
ATOM 1582 C C . PRO A 1 207 ? 13.308 23.093 -6.137 1.00 48.00 207 PRO A C 1
ATOM 1584 O O . PRO A 1 207 ? 14.177 22.234 -6.295 1.00 48.00 207 PRO A O 1
ATOM 1587 N N . VAL A 1 208 ? 12.542 23.552 -7.128 1.00 48.62 208 VAL A N 1
ATOM 1588 C CA . VAL A 1 208 ? 12.812 23.263 -8.532 1.00 48.62 208 VAL A CA 1
ATOM 1589 C C . VAL A 1 208 ? 14.241 23.749 -8.776 1.00 48.62 208 VAL A C 1
ATOM 1591 O O . VAL A 1 208 ? 14.510 24.930 -8.523 1.00 48.62 208 VAL A O 1
ATOM 1594 N N . PRO A 1 209 ? 15.186 22.873 -9.172 1.00 50.25 209 PRO A N 1
ATOM 1595 C CA . PRO A 1 209 ? 16.503 23.343 -9.565 1.00 50.25 209 PRO A CA 1
ATOM 1596 C C . PRO A 1 209 ? 16.271 24.398 -10.649 1.00 50.25 209 PRO A C 1
ATOM 1598 O O . PRO A 1 209 ? 15.474 24.145 -11.554 1.00 50.25 209 PRO A O 1
ATOM 1601 N N . PRO A 1 210 ? 16.864 25.596 -10.526 1.00 54.44 210 PRO A N 1
ATOM 1602 C CA . PRO A 1 210 ? 16.548 26.701 -11.420 1.00 54.44 210 PRO A CA 1
ATOM 1603 C C . PRO A 1 210 ? 16.700 26.233 -12.868 1.00 54.44 210 PRO A C 1
ATOM 1605 O O . PRO A 1 210 ? 17.655 25.512 -13.187 1.00 54.44 210 PRO A O 1
ATOM 1608 N N . GLU A 1 211 ? 15.727 26.596 -13.708 1.00 48.88 211 GLU A N 1
ATOM 1609 C CA . GLU A 1 211 ? 15.710 26.262 -15.133 1.00 48.88 211 GLU A CA 1
ATOM 1610 C C . GLU A 1 211 ? 17.115 26.490 -15.723 1.00 48.88 211 GLU A C 1
ATOM 1612 O O . GLU A 1 211 ? 17.692 27.572 -15.593 1.00 48.88 211 GLU A O 1
ATOM 1617 N N . GLY A 1 212 ? 17.721 25.428 -16.269 1.00 50.03 212 GLY A N 1
ATOM 1618 C CA . GLY A 1 212 ? 19.069 25.471 -16.854 1.00 50.03 212 GLY A CA 1
ATOM 1619 C C . GLY A 1 212 ? 20.234 24.918 -16.010 1.00 50.03 212 GLY A C 1
ATOM 1620 O O . GLY A 1 212 ? 21.395 25.121 -16.383 1.00 50.03 212 GLY A O 1
ATOM 1621 N N . GLN A 1 213 ? 19.990 24.209 -14.896 1.00 44.53 213 GLN A N 1
ATOM 1622 C CA . GLN A 1 213 ? 21.061 23.656 -14.036 1.00 44.53 213 GLN A CA 1
ATOM 1623 C C . GLN A 1 213 ? 21.430 22.176 -14.224 1.00 44.53 213 GLN A C 1
ATOM 1625 O O . GLN A 1 213 ? 22.196 21.638 -13.426 1.00 44.53 213 GLN A O 1
ATOM 1630 N N . THR A 1 214 ? 21.011 21.513 -15.302 1.00 50.00 214 THR A N 1
ATOM 1631 C CA . THR A 1 214 ? 21.750 20.328 -15.772 1.00 50.00 214 THR A CA 1
ATOM 1632 C C . THR A 1 214 ? 22.679 20.758 -16.909 1.00 50.00 214 THR A C 1
ATOM 1634 O O . THR A 1 214 ? 22.211 21.016 -18.017 1.00 50.00 214 THR 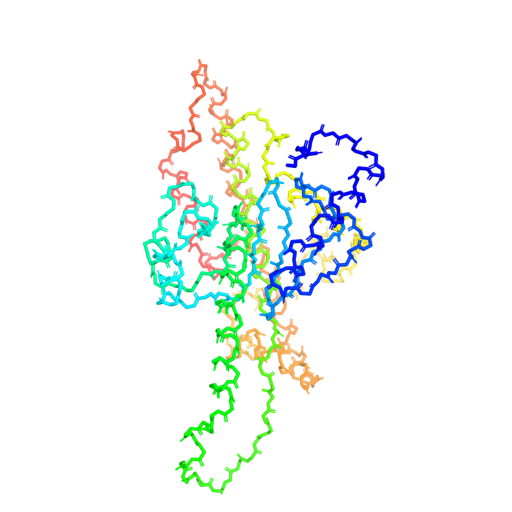A O 1
ATOM 1637 N N . PRO A 1 215 ? 24.013 20.817 -16.694 1.00 55.12 215 PRO A N 1
ATOM 1638 C CA . PRO A 1 215 ? 24.977 21.199 -17.735 1.00 55.12 215 PRO A CA 1
ATOM 1639 C C . PRO A 1 215 ? 24.856 20.372 -19.023 1.00 55.12 215 PRO A C 1
ATOM 1641 O O . PRO A 1 215 ? 25.306 20.797 -20.083 1.00 55.12 215 PRO A O 1
ATOM 1644 N N . ALA A 1 216 ? 24.239 19.193 -18.930 1.00 55.34 216 ALA A N 1
ATOM 1645 C CA . ALA A 1 216 ? 24.028 18.272 -20.031 1.00 55.34 216 ALA A CA 1
ATOM 1646 C C . ALA A 1 216 ? 22.953 18.705 -21.050 1.00 55.34 216 ALA A C 1
ATOM 1648 O O . ALA A 1 216 ? 22.860 18.036 -22.073 1.00 55.34 216 ALA A O 1
ATOM 1649 N N . ALA A 1 217 ? 22.179 19.779 -20.824 1.00 65.56 217 ALA A N 1
ATOM 1650 C CA . ALA A 1 217 ? 21.064 20.165 -21.705 1.00 65.56 217 ALA A CA 1
ATOM 1651 C C . ALA A 1 217 ? 21.267 21.463 -22.517 1.00 65.56 217 ALA A C 1
ATOM 1653 O O . ALA A 1 217 ? 20.469 21.747 -23.405 1.00 65.56 217 ALA A O 1
ATOM 1654 N N . ARG A 1 218 ? 22.338 22.238 -22.288 1.00 78.88 218 ARG A N 1
ATOM 1655 C CA . ARG A 1 218 ? 22.499 23.560 -22.935 1.00 78.88 218 ARG A CA 1
ATOM 1656 C C . ARG A 1 218 ? 22.586 23.514 -24.461 1.00 78.88 218 ARG A C 1
ATOM 1658 O O . ARG A 1 218 ? 21.973 24.339 -25.125 1.00 78.88 218 ARG A O 1
ATOM 1665 N N . TRP A 1 219 ? 23.312 22.539 -25.009 1.00 82.62 219 TRP A N 1
ATOM 1666 C CA . TRP A 1 219 ? 23.416 22.354 -26.462 1.00 82.62 219 TRP A CA 1
ATOM 1667 C C . TRP A 1 219 ? 22.032 22.079 -27.078 1.00 82.62 219 TRP A C 1
ATOM 1669 O O . TRP A 1 219 ? 21.729 22.559 -28.161 1.00 82.62 219 TRP A O 1
ATOM 1679 N N . ARG A 1 220 ? 21.134 21.403 -26.348 1.00 77.19 220 ARG A N 1
ATOM 1680 C CA . ARG A 1 220 ? 19.766 21.120 -26.801 1.00 77.19 220 ARG A CA 1
ATOM 1681 C C . ARG A 1 220 ? 18.898 22.370 -26.838 1.00 77.19 220 ARG A C 1
ATOM 1683 O O . ARG A 1 220 ? 18.228 22.606 -27.835 1.00 77.19 220 ARG A O 1
ATOM 1690 N N . GLU A 1 221 ? 18.909 23.156 -25.767 1.00 81.31 221 GLU A N 1
ATOM 1691 C CA . GLU A 1 221 ? 18.155 24.416 -25.687 1.00 81.31 221 GLU A CA 1
ATOM 1692 C C . GLU A 1 221 ? 18.616 25.417 -26.756 1.00 81.31 221 GLU A C 1
ATOM 1694 O O . GLU A 1 221 ? 17.804 26.152 -27.312 1.00 81.31 221 GLU A O 1
ATOM 1699 N N . ALA A 1 222 ? 19.908 25.398 -27.088 1.00 86.69 222 ALA A N 1
ATOM 1700 C CA . ALA A 1 222 ? 20.499 26.220 -28.139 1.00 86.69 222 ALA A CA 1
ATOM 1701 C C . ALA A 1 222 ? 20.271 25.681 -29.569 1.00 86.69 222 ALA A C 1
ATOM 1703 O O . ALA A 1 222 ? 20.661 26.341 -30.530 1.00 86.69 222 ALA A O 1
ATOM 1704 N N . GLY A 1 223 ? 19.663 24.499 -29.734 1.00 88.56 223 GLY A N 1
ATOM 1705 C CA . GLY A 1 223 ? 19.505 23.846 -31.039 1.00 88.56 223 GLY A CA 1
ATOM 1706 C C . GLY A 1 223 ? 20.826 23.380 -31.667 1.00 88.56 223 GLY A C 1
ATOM 1707 O O . GLY A 1 223 ? 20.896 23.166 -32.877 1.00 88.56 223 GLY A O 1
ATOM 1708 N N . GLU A 1 224 ? 21.882 23.241 -30.866 1.00 91.38 224 GLU A N 1
ATOM 1709 C CA . GLU A 1 224 ? 23.180 22.742 -31.304 1.00 91.38 224 GLU A CA 1
ATOM 1710 C C . GLU A 1 224 ? 23.147 21.212 -31.494 1.00 91.38 224 GLU A C 1
ATOM 1712 O O . GLU A 1 224 ? 22.398 20.507 -30.806 1.00 91.38 224 GLU A O 1
ATOM 1717 N N . PRO A 1 225 ? 23.971 20.662 -32.407 1.00 88.88 225 PRO A N 1
ATOM 1718 C CA . PRO A 1 225 ? 24.102 19.219 -32.566 1.00 88.88 225 PRO A CA 1
ATOM 1719 C C . PRO A 1 225 ? 24.537 18.538 -31.264 1.00 88.88 225 PRO A C 1
ATOM 1721 O O . PRO A 1 225 ? 25.405 19.042 -30.550 1.00 88.88 225 PRO A O 1
ATOM 1724 N N . ASP A 1 226 ? 23.979 17.358 -30.985 1.00 86.88 226 ASP A N 1
ATOM 1725 C CA . ASP A 1 226 ? 24.383 16.556 -29.829 1.00 86.88 226 ASP A CA 1
ATOM 1726 C C . ASP A 1 226 ? 25.893 16.251 -29.887 1.00 86.88 226 ASP A C 1
ATOM 1728 O O . ASP A 1 226 ? 26.333 15.567 -30.820 1.00 86.88 226 ASP A O 1
ATOM 1732 N N . PRO A 1 227 ? 26.698 16.669 -28.889 1.00 91.00 227 PRO A N 1
ATOM 1733 C CA . PRO A 1 227 ? 28.131 16.375 -28.858 1.00 91.00 227 PRO A CA 1
ATOM 1734 C C . PRO A 1 227 ? 28.440 14.871 -28.765 1.00 91.00 227 PRO A C 1
ATOM 1736 O O . PRO A 1 227 ? 29.591 14.462 -28.930 1.00 91.00 227 PRO A O 1
ATOM 1739 N N . HIS A 1 228 ? 27.445 14.034 -28.465 1.00 89.00 228 HIS A N 1
ATOM 1740 C CA . HIS A 1 228 ? 27.567 12.579 -28.421 1.00 89.00 228 HIS A CA 1
ATOM 1741 C C . HIS A 1 228 ? 27.041 11.871 -29.680 1.00 89.00 228 HIS A C 1
ATOM 1743 O O . HIS A 1 228 ? 27.273 10.666 -29.820 1.00 89.00 228 HIS A O 1
ATOM 1749 N N . GLY A 1 229 ? 26.405 12.597 -30.607 1.00 91.94 229 GLY A N 1
ATOM 1750 C CA . GLY A 1 229 ? 25.821 12.047 -31.832 1.00 91.94 229 GLY A CA 1
ATOM 1751 C C . GLY A 1 229 ? 24.956 10.809 -31.572 1.00 91.94 229 GLY A C 1
ATOM 1752 O O . GLY A 1 229 ? 24.229 10.732 -30.590 1.00 91.94 229 GLY A O 1
ATOM 1753 N N . VAL A 1 230 ? 25.101 9.790 -32.422 1.00 92.69 230 VAL A N 1
ATOM 1754 C CA . VAL A 1 230 ? 24.339 8.527 -32.334 1.00 92.69 230 VAL A CA 1
ATOM 1755 C C . VAL A 1 230 ? 24.939 7.501 -31.360 1.00 92.69 230 VAL A C 1
ATOM 1757 O O . VAL A 1 230 ? 24.548 6.337 -31.358 1.00 92.69 230 VAL A O 1
ATOM 1760 N N . ARG A 1 231 ? 25.930 7.876 -30.532 1.00 94.12 231 ARG A N 1
ATOM 1761 C CA . ARG A 1 231 ? 26.661 6.920 -29.670 1.00 94.12 231 ARG A CA 1
ATOM 1762 C C . ARG A 1 231 ? 25.740 6.135 -28.734 1.00 94.12 231 ARG A C 1
ATOM 1764 O O . ARG A 1 231 ? 26.016 4.975 -28.440 1.00 94.12 231 ARG A O 1
ATOM 1771 N N . TYR A 1 232 ? 24.690 6.784 -28.239 1.00 94.12 232 TYR A N 1
ATOM 1772 C CA . TYR A 1 232 ? 23.752 6.200 -27.281 1.00 94.12 232 TYR A CA 1
ATOM 1773 C C . TYR A 1 232 ? 22.494 5.617 -27.948 1.00 94.12 232 TYR A C 1
ATOM 1775 O O . TYR A 1 232 ? 21.626 5.106 -27.242 1.00 94.12 232 TYR A O 1
ATOM 1783 N N . ASP A 1 233 ? 22.442 5.587 -29.285 1.00 92.31 233 ASP A N 1
ATOM 1784 C CA . ASP A 1 233 ? 21.395 4.922 -30.076 1.00 92.31 233 ASP A CA 1
ATOM 1785 C C . ASP A 1 233 ? 21.709 3.425 -30.246 1.00 92.31 233 ASP A C 1
ATOM 1787 O O . ASP A 1 233 ? 21.636 2.851 -31.332 1.00 92.31 233 ASP A O 1
ATOM 1791 N N . CYS A 1 234 ? 22.131 2.792 -29.155 1.00 93.00 234 CYS A N 1
ATOM 1792 C CA . CYS A 1 234 ? 22.598 1.414 -29.109 1.00 93.00 234 CYS A CA 1
ATOM 1793 C C . CYS A 1 234 ? 21.831 0.606 -28.057 1.00 93.00 234 CYS A C 1
ATOM 1795 O O . CYS A 1 234 ? 21.094 1.159 -27.223 1.00 93.00 234 CYS A O 1
ATOM 1797 N N . ASP A 1 235 ? 21.991 -0.712 -28.094 1.00 93.69 235 ASP A N 1
ATOM 1798 C CA . ASP A 1 235 ? 21.428 -1.594 -27.078 1.00 93.69 235 ASP A CA 1
ATOM 1799 C C . ASP A 1 235 ? 22.190 -1.426 -25.767 1.00 93.69 235 ASP A C 1
ATOM 1801 O O . ASP A 1 235 ? 23.402 -1.193 -25.743 1.00 93.69 235 ASP A O 1
ATOM 1805 N N . ARG A 1 236 ? 21.495 -1.600 -24.638 1.00 94.25 236 ARG A N 1
ATOM 1806 C CA . ARG A 1 236 ? 22.100 -1.416 -23.309 1.00 94.25 236 ARG A CA 1
ATOM 1807 C C . ARG A 1 236 ? 23.329 -2.313 -23.091 1.00 94.25 236 ARG A C 1
ATOM 1809 O O . ARG A 1 236 ? 24.203 -1.925 -22.316 1.00 94.25 236 ARG A O 1
ATOM 1816 N N . ALA A 1 237 ? 23.380 -3.469 -23.758 1.00 95.56 237 ALA A N 1
ATOM 1817 C CA . ALA A 1 237 ? 24.479 -4.433 -23.707 1.00 95.56 237 ALA A CA 1
ATOM 1818 C C . ALA A 1 237 ? 25.766 -3.940 -24.396 1.00 95.56 237 ALA A C 1
ATOM 1820 O O . ALA A 1 237 ? 26.832 -4.498 -24.165 1.00 95.56 237 ALA A O 1
ATOM 1821 N N . GLN A 1 238 ? 25.680 -2.901 -25.232 1.00 96.69 238 GLN A N 1
ATOM 1822 C CA . GLN A 1 238 ? 26.819 -2.335 -25.960 1.00 96.69 238 GLN A CA 1
ATOM 1823 C C . GLN A 1 238 ? 27.538 -1.219 -25.184 1.00 96.69 238 GLN A C 1
ATOM 1825 O O . GLN A 1 238 ? 28.576 -0.736 -25.635 1.00 96.69 238 GLN A O 1
ATOM 1830 N N . LEU A 1 239 ? 26.996 -0.791 -24.039 1.00 96.56 239 LEU A N 1
ATOM 1831 C CA . LEU A 1 239 ? 27.624 0.200 -23.159 1.00 96.56 239 LEU A CA 1
ATOM 1832 C C . LEU A 1 239 ? 28.717 -0.436 -22.291 1.00 96.56 239 LEU A C 1
ATOM 1834 O O . LEU A 1 239 ? 28.753 -1.656 -22.114 1.00 96.56 239 LEU A O 1
ATOM 1838 N N . ALA A 1 240 ? 29.573 0.387 -21.682 1.00 96.94 240 ALA A N 1
ATOM 1839 C CA . ALA A 1 240 ? 30.452 -0.082 -20.616 1.00 96.94 240 ALA A CA 1
ATOM 1840 C C . ALA A 1 240 ? 29.618 -0.706 -19.482 1.00 96.94 240 ALA A C 1
ATOM 1842 O O . ALA A 1 240 ? 28.656 -0.097 -19.011 1.00 96.94 240 ALA A O 1
ATOM 1843 N N . GLY A 1 241 ? 29.971 -1.924 -19.053 1.00 96.38 241 GLY A N 1
ATOM 1844 C CA . GLY A 1 241 ? 29.174 -2.685 -18.080 1.00 96.38 241 GLY A CA 1
ATOM 1845 C C . GLY A 1 241 ? 27.794 -3.083 -18.617 1.00 96.38 241 GLY A C 1
ATOM 1846 O O . GLY A 1 241 ? 26.812 -3.086 -17.875 1.00 96.38 241 GLY A O 1
ATOM 1847 N N . GLY A 1 242 ? 27.681 -3.329 -19.927 1.00 96.56 242 GLY A N 1
ATOM 1848 C CA . GLY A 1 242 ? 26.444 -3.735 -20.599 1.00 96.56 242 GLY A CA 1
ATOM 1849 C C . GLY A 1 242 ? 25.824 -5.028 -20.062 1.00 96.56 242 GLY A C 1
ATOM 1850 O O . GLY A 1 242 ? 24.612 -5.221 -20.165 1.00 96.56 242 GLY A O 1
ATOM 1851 N N . ASP A 1 243 ? 26.651 -5.879 -19.465 1.00 97.31 243 ASP A N 1
ATOM 1852 C CA . ASP A 1 243 ? 26.300 -7.121 -18.785 1.00 97.31 243 ASP A CA 1
ATOM 1853 C C . ASP A 1 243 ? 25.629 -6.897 -17.422 1.00 97.31 243 ASP A C 1
ATOM 1855 O O . ASP A 1 243 ? 24.758 -7.681 -17.049 1.00 97.31 243 ASP A O 1
ATOM 1859 N N . LEU A 1 244 ? 25.949 -5.802 -16.728 1.00 95.50 244 LEU A N 1
ATOM 1860 C CA . LEU A 1 244 ? 25.370 -5.464 -15.427 1.00 95.50 244 LEU A CA 1
ATOM 1861 C C . LEU A 1 244 ? 23.950 -4.920 -15.573 1.00 95.50 244 LEU A C 1
ATOM 1863 O O . LEU A 1 244 ? 23.689 -4.070 -16.428 1.00 95.50 244 LEU A O 1
ATOM 1867 N N . THR A 1 245 ? 23.037 -5.366 -14.718 1.00 95.81 245 THR A N 1
ATOM 1868 C CA . THR A 1 245 ? 21.728 -4.728 -14.507 1.00 95.81 245 THR A CA 1
ATOM 1869 C C . THR A 1 245 ? 21.881 -3.322 -13.913 1.00 95.81 245 THR A C 1
ATOM 1871 O O . THR A 1 245 ? 22.950 -2.951 -13.424 1.00 95.81 245 THR A O 1
ATOM 1874 N N . ASP A 1 246 ? 20.814 -2.518 -13.955 1.00 94.38 246 ASP A N 1
ATOM 1875 C CA . ASP A 1 246 ? 20.848 -1.151 -13.414 1.00 94.38 246 ASP A CA 1
ATOM 1876 C C . ASP A 1 246 ? 21.120 -1.151 -11.898 1.00 94.38 246 ASP A C 1
ATOM 1878 O O . ASP A 1 246 ? 21.925 -0.350 -11.417 1.00 94.38 246 ASP A O 1
ATOM 1882 N N . ASP A 1 247 ? 20.552 -2.120 -11.173 1.00 93.75 247 ASP A N 1
ATOM 1883 C CA . ASP A 1 247 ? 20.797 -2.322 -9.742 1.00 93.75 247 ASP A CA 1
ATOM 1884 C C . ASP A 1 247 ? 22.243 -2.749 -9.462 1.00 93.75 247 ASP A C 1
ATOM 1886 O O . ASP A 1 247 ? 22.878 -2.242 -8.538 1.00 93.75 247 ASP A O 1
ATOM 1890 N N . GLU A 1 248 ? 22.802 -3.660 -10.263 1.00 96.19 248 GLU A N 1
ATOM 1891 C CA . GLU A 1 248 ? 24.200 -4.083 -10.122 1.00 96.19 248 GLU A CA 1
ATOM 1892 C C . GLU A 1 248 ? 25.170 -2.935 -10.410 1.00 96.19 248 GLU A C 1
ATOM 1894 O O . GLU A 1 248 ? 26.135 -2.756 -9.668 1.00 96.19 248 GLU A O 1
ATOM 1899 N N . ALA A 1 249 ? 24.905 -2.121 -11.436 1.00 95.81 249 ALA A N 1
ATOM 1900 C CA . ALA A 1 249 ? 25.711 -0.944 -11.743 1.00 95.81 249 ALA A CA 1
ATOM 1901 C C . ALA A 1 249 ? 25.643 0.103 -10.616 1.00 95.81 249 ALA A C 1
ATOM 1903 O O . ALA A 1 249 ? 26.672 0.666 -10.233 1.00 95.81 249 ALA A O 1
ATOM 1904 N N . ALA A 1 250 ? 24.455 0.341 -10.049 1.00 94.12 250 ALA A N 1
ATOM 1905 C CA . ALA A 1 250 ? 24.274 1.245 -8.915 1.00 94.12 250 ALA A CA 1
ATOM 1906 C C . ALA A 1 250 ? 24.997 0.734 -7.658 1.00 94.12 250 ALA A C 1
ATOM 1908 O O . ALA A 1 250 ? 25.746 1.483 -7.025 1.00 94.12 250 ALA A O 1
ATOM 1909 N N . ASN A 1 251 ? 24.839 -0.553 -7.340 1.00 95.50 251 ASN A N 1
ATOM 1910 C CA . ASN A 1 251 ? 25.519 -1.199 -6.219 1.00 95.50 251 ASN A CA 1
ATOM 1911 C C . ASN A 1 251 ? 27.041 -1.181 -6.393 1.00 95.50 251 ASN A C 1
ATOM 1913 O O . ASN A 1 251 ? 27.754 -0.907 -5.430 1.00 95.50 251 ASN A O 1
ATOM 1917 N N . ALA A 1 252 ? 27.551 -1.410 -7.607 1.00 96.44 252 ALA A N 1
ATOM 1918 C CA . ALA A 1 252 ? 28.981 -1.349 -7.893 1.00 96.44 252 ALA A CA 1
ATOM 1919 C C . ALA A 1 252 ? 29.561 0.043 -7.606 1.00 96.44 252 ALA A C 1
ATOM 1921 O O . ALA A 1 252 ? 30.600 0.140 -6.960 1.00 96.44 252 ALA A O 1
ATOM 1922 N N . VAL A 1 253 ? 28.874 1.120 -8.009 1.00 96.56 253 VAL A N 1
ATOM 1923 C CA . VAL A 1 253 ? 29.288 2.500 -7.684 1.00 96.56 253 VAL A CA 1
ATOM 1924 C C . VAL A 1 253 ? 29.214 2.783 -6.187 1.00 96.56 253 VAL A C 1
ATOM 1926 O O . VAL A 1 253 ? 30.102 3.442 -5.650 1.00 96.56 253 VAL A O 1
ATOM 1929 N N . PHE A 1 254 ? 28.159 2.315 -5.520 1.00 95.25 254 PHE A N 1
ATOM 1930 C CA . PHE A 1 254 ? 27.967 2.538 -4.089 1.00 95.25 254 PHE A CA 1
ATOM 1931 C C . PHE A 1 254 ? 29.045 1.846 -3.246 1.00 95.25 254 PHE A C 1
ATOM 1933 O O . PHE A 1 254 ? 29.581 2.445 -2.316 1.00 95.25 254 PHE A O 1
ATOM 1940 N N . LEU A 1 255 ? 29.366 0.593 -3.580 1.00 96.56 255 LEU A N 1
ATOM 1941 C CA . LEU A 1 255 ? 30.353 -0.214 -2.864 1.00 96.56 255 LEU A CA 1
ATOM 1942 C C . LEU A 1 255 ? 31.793 0.187 -3.206 1.00 96.56 255 LEU A C 1
ATOM 1944 O O . LEU A 1 255 ? 32.652 0.166 -2.326 1.00 96.56 255 LEU A O 1
ATOM 1948 N N . ASP A 1 256 ? 32.059 0.550 -4.462 1.00 97.06 256 ASP A N 1
ATOM 1949 C CA . ASP A 1 256 ? 33.371 0.990 -4.936 1.00 97.06 256 ASP A CA 1
ATOM 1950 C C . ASP A 1 256 ? 33.228 2.096 -6.002 1.00 97.06 256 ASP A C 1
ATOM 1952 O O . ASP A 1 256 ? 33.018 1.803 -7.185 1.00 97.06 256 ASP A O 1
ATOM 1956 N N . PRO A 1 257 ? 33.389 3.382 -5.639 1.00 96.19 257 PRO A N 1
ATOM 1957 C CA . PRO A 1 257 ? 33.290 4.503 -6.571 1.00 96.19 257 PRO A CA 1
ATOM 1958 C C . PRO A 1 257 ? 34.565 4.666 -7.420 1.00 96.19 257 PRO A C 1
ATOM 1960 O O . PRO A 1 257 ? 35.074 5.774 -7.614 1.00 96.19 257 PRO A O 1
ATOM 1963 N N . SER A 1 258 ? 35.108 3.565 -7.936 1.00 97.44 258 SER A N 1
ATOM 1964 C CA . SER A 1 258 ? 36.243 3.578 -8.851 1.00 97.44 258 SER A CA 1
ATOM 1965 C C . SER A 1 258 ? 35.889 4.270 -10.171 1.00 97.44 258 SER A C 1
ATOM 1967 O O . SER A 1 258 ? 34.733 4.321 -10.599 1.00 97.44 258 SER A O 1
ATOM 1969 N N . ILE A 1 259 ? 36.907 4.791 -10.869 1.00 97.25 259 ILE A N 1
ATOM 1970 C CA . ILE A 1 259 ? 36.736 5.469 -12.169 1.00 97.25 259 ILE A CA 1
ATOM 1971 C C . ILE A 1 259 ? 35.975 4.579 -13.165 1.00 97.25 259 ILE A C 1
ATOM 1973 O O . ILE A 1 259 ? 35.163 5.081 -13.944 1.00 97.25 259 ILE A O 1
ATOM 1977 N N . ASN A 1 260 ? 36.209 3.263 -13.123 1.00 97.81 260 ASN A N 1
ATOM 1978 C CA . ASN A 1 260 ? 35.516 2.301 -13.971 1.00 97.81 260 ASN A CA 1
ATOM 1979 C C . ASN A 1 260 ? 34.008 2.259 -13.671 1.00 97.81 260 ASN A C 1
ATOM 1981 O O . ASN A 1 260 ? 33.204 2.483 -14.575 1.00 97.81 260 ASN A O 1
ATOM 1985 N N . ASN A 1 261 ? 33.618 2.070 -12.406 1.00 96.44 261 ASN A N 1
ATOM 1986 C CA . ASN A 1 261 ? 32.207 2.002 -12.008 1.00 96.44 261 ASN A CA 1
ATOM 1987 C C . ASN A 1 261 ? 31.484 3.334 -12.256 1.00 96.44 261 ASN A C 1
ATOM 1989 O O . ASN A 1 261 ? 30.368 3.356 -12.776 1.00 96.44 261 ASN A O 1
ATOM 1993 N N . LEU A 1 262 ? 32.151 4.461 -11.988 1.00 96.62 262 LEU A N 1
ATOM 1994 C CA . LEU A 1 262 ? 31.624 5.790 -12.308 1.00 96.62 262 LEU A CA 1
ATOM 1995 C C . LEU A 1 262 ? 31.429 5.995 -13.818 1.00 96.62 262 LEU A C 1
ATOM 1997 O O . LEU A 1 262 ? 30.479 6.660 -14.232 1.00 96.62 262 LEU A O 1
ATOM 2001 N N . THR A 1 263 ? 32.298 5.421 -14.654 1.00 96.81 263 THR A N 1
ATOM 2002 C CA . THR A 1 263 ? 32.155 5.472 -16.118 1.00 96.81 263 THR A CA 1
ATOM 2003 C C . THR A 1 263 ? 30.950 4.658 -16.581 1.00 96.81 263 THR A C 1
ATOM 2005 O O . THR A 1 263 ? 30.146 5.181 -17.353 1.00 96.81 263 THR A O 1
ATOM 2008 N N . ILE A 1 264 ? 30.776 3.439 -16.059 1.00 97.25 264 ILE A N 1
ATOM 2009 C CA . ILE A 1 264 ? 29.611 2.577 -16.327 1.00 97.25 264 ILE A CA 1
ATOM 2010 C C . ILE A 1 264 ? 28.313 3.317 -15.984 1.00 97.25 264 ILE A C 1
ATOM 2012 O O . ILE A 1 264 ? 27.440 3.473 -16.839 1.00 97.25 264 ILE A O 1
ATOM 2016 N N . ALA A 1 265 ? 28.206 3.857 -14.767 1.00 96.69 265 ALA A N 1
ATOM 2017 C CA . ALA A 1 265 ? 27.010 4.580 -14.341 1.00 96.69 265 ALA A CA 1
ATOM 2018 C C . ALA A 1 265 ? 26.753 5.834 -15.185 1.00 96.69 265 ALA A C 1
ATOM 2020 O O . ALA A 1 265 ? 25.619 6.098 -15.583 1.00 96.69 265 ALA A O 1
ATOM 2021 N N . LYS A 1 266 ? 27.799 6.592 -15.530 1.00 96.25 266 LYS A N 1
ATOM 2022 C CA . LYS A 1 266 ? 27.671 7.775 -16.391 1.00 96.25 266 LYS A CA 1
ATOM 2023 C C . LYS A 1 266 ? 27.170 7.425 -17.792 1.00 96.25 266 LYS A C 1
ATOM 2025 O O . LYS A 1 266 ? 26.338 8.156 -18.332 1.00 96.25 266 LYS A O 1
ATOM 2030 N N . GLU A 1 267 ? 27.669 6.349 -18.399 1.00 96.62 267 GLU A N 1
ATOM 2031 C CA . GLU A 1 267 ? 27.157 5.881 -19.691 1.00 96.62 267 GLU A CA 1
ATOM 2032 C C . GLU A 1 267 ? 25.711 5.400 -19.580 1.00 96.62 267 GLU A C 1
ATOM 2034 O O . GLU A 1 267 ? 24.892 5.767 -20.426 1.00 96.62 267 GLU A O 1
ATOM 2039 N N . ARG A 1 268 ? 25.374 4.677 -18.505 1.00 96.31 268 ARG A N 1
ATOM 2040 C CA . ARG A 1 268 ? 24.010 4.210 -18.239 1.00 96.31 268 ARG A CA 1
ATOM 2041 C C . ARG A 1 268 ? 23.027 5.368 -18.091 1.00 96.31 268 ARG A C 1
ATOM 2043 O O . ARG A 1 268 ? 21.993 5.361 -18.750 1.00 96.31 268 ARG A O 1
ATOM 2050 N N . PHE A 1 269 ? 23.366 6.398 -17.314 1.00 94.88 269 PHE A N 1
ATOM 2051 C CA . PHE A 1 269 ? 22.511 7.576 -17.140 1.00 94.88 269 PHE A CA 1
ATOM 2052 C C . PHE A 1 269 ? 22.279 8.339 -18.443 1.00 94.88 269 PHE A C 1
ATOM 2054 O O . PHE A 1 269 ? 21.157 8.756 -18.718 1.00 94.88 269 PHE A O 1
ATOM 2061 N N . ARG A 1 270 ? 23.313 8.502 -19.276 1.00 93.38 270 ARG A N 1
ATOM 2062 C CA . ARG A 1 270 ? 23.164 9.158 -20.586 1.00 93.38 270 ARG A CA 1
ATOM 2063 C C . ARG A 1 270 ? 22.260 8.367 -21.519 1.00 93.38 270 ARG A C 1
ATOM 2065 O O . ARG A 1 270 ? 21.393 8.953 -22.160 1.00 93.38 270 ARG A O 1
ATOM 2072 N N . TRP A 1 271 ? 22.441 7.050 -21.566 1.00 94.81 271 TRP A N 1
ATOM 2073 C CA . TRP A 1 271 ? 21.586 6.168 -22.350 1.00 94.81 271 TRP A CA 1
ATOM 2074 C C . TRP A 1 271 ? 20.131 6.207 -21.864 1.00 94.81 271 TRP A C 1
ATOM 2076 O O . TRP A 1 271 ? 19.232 6.426 -22.671 1.00 94.81 271 TRP A O 1
ATOM 2086 N N . LEU A 1 272 ? 19.891 6.101 -20.551 1.00 92.25 272 LEU A N 1
ATOM 2087 C CA . LEU A 1 272 ? 18.548 6.195 -19.964 1.00 92.25 272 LEU A CA 1
ATOM 2088 C C . LEU A 1 272 ? 17.883 7.546 -20.255 1.00 92.25 272 LEU A C 1
ATOM 2090 O O . LEU A 1 272 ? 16.717 7.570 -20.635 1.00 92.25 272 LEU A O 1
ATOM 2094 N N . SER A 1 273 ? 18.624 8.656 -20.162 1.00 90.00 273 SER A N 1
ATOM 2095 C CA . SER A 1 273 ? 18.117 9.992 -20.516 1.00 90.00 273 SER A CA 1
ATOM 2096 C C . SER A 1 273 ? 17.602 10.042 -21.958 1.00 90.00 273 SER A C 1
ATOM 2098 O O . SER A 1 273 ? 16.526 10.576 -22.210 1.00 90.00 273 SER A O 1
ATOM 2100 N N . ARG A 1 274 ? 18.326 9.436 -22.909 1.00 88.94 274 ARG A N 1
ATOM 2101 C CA . ARG A 1 274 ? 17.911 9.356 -24.322 1.00 88.94 274 ARG A CA 1
ATOM 2102 C C . ARG A 1 274 ? 16.684 8.474 -24.524 1.00 88.94 274 ARG A C 1
ATOM 2104 O O . ARG A 1 274 ? 15.809 8.803 -25.327 1.00 88.94 274 ARG A O 1
ATOM 2111 N N . ARG A 1 275 ? 16.601 7.353 -23.800 1.00 89.44 275 ARG A N 1
ATOM 2112 C CA . ARG A 1 275 ? 15.430 6.465 -23.851 1.00 89.44 275 ARG A CA 1
ATOM 2113 C C . ARG A 1 275 ? 14.186 7.144 -23.290 1.00 89.44 275 ARG A C 1
ATOM 2115 O O . ARG A 1 275 ? 13.127 7.017 -23.896 1.00 89.44 275 ARG A O 1
ATOM 2122 N N . LEU A 1 276 ? 14.331 7.907 -22.209 1.00 87.88 276 LEU A N 1
ATOM 2123 C CA . LEU A 1 276 ? 13.243 8.691 -21.634 1.00 87.88 276 LEU A CA 1
ATOM 2124 C C . LEU A 1 276 ? 12.747 9.761 -22.615 1.00 87.88 276 LEU A C 1
ATOM 2126 O O . LEU A 1 276 ? 11.560 9.811 -22.898 1.00 87.88 276 LEU A O 1
ATOM 2130 N N . GLU A 1 277 ? 13.652 10.523 -23.235 1.00 86.19 277 GLU A N 1
ATOM 2131 C CA . GLU A 1 277 ? 13.297 11.522 -24.262 1.00 86.19 277 GLU A CA 1
ATOM 2132 C C . GLU A 1 277 ? 12.541 10.912 -25.445 1.00 86.19 277 GLU A C 1
ATOM 2134 O O . GLU A 1 277 ? 11.584 11.481 -25.966 1.00 86.19 277 GLU A O 1
ATOM 2139 N N . THR A 1 278 ? 12.975 9.730 -25.872 1.00 85.25 278 THR A N 1
ATOM 2140 C CA . THR A 1 278 ? 12.323 8.988 -26.948 1.00 85.25 278 THR A CA 1
ATOM 2141 C C . THR A 1 278 ? 10.906 8.567 -26.554 1.00 85.25 278 THR A C 1
ATOM 2143 O O . THR A 1 278 ? 9.976 8.700 -27.353 1.00 85.25 278 THR A O 1
ATOM 2146 N N . ALA A 1 279 ? 10.734 8.080 -25.322 1.00 83.44 279 ALA A N 1
ATOM 2147 C CA . ALA A 1 279 ? 9.432 7.713 -24.781 1.00 83.44 279 ALA A CA 1
ATOM 2148 C C . ALA A 1 279 ? 8.513 8.938 -24.652 1.00 83.44 279 ALA A C 1
ATOM 2150 O O . ALA A 1 279 ? 7.364 8.871 -25.087 1.00 83.44 279 ALA A O 1
ATOM 2151 N N . ASP A 1 280 ? 9.031 10.069 -24.168 1.00 85.06 280 ASP A N 1
ATOM 2152 C CA . ASP A 1 280 ? 8.297 11.335 -24.065 1.00 85.06 280 ASP A CA 1
ATOM 2153 C C . ASP A 1 280 ? 7.840 11.836 -25.440 1.00 85.06 280 ASP A C 1
ATOM 2155 O O . ASP A 1 280 ? 6.683 12.221 -25.618 1.00 85.06 280 ASP A O 1
ATOM 2159 N N . ALA A 1 281 ? 8.706 11.764 -26.456 1.00 85.88 281 ALA A N 1
ATOM 2160 C CA . ALA A 1 281 ? 8.341 12.105 -27.830 1.00 85.88 281 ALA A CA 1
ATOM 2161 C C . ALA A 1 281 ? 7.262 11.162 -28.395 1.00 85.88 281 ALA A C 1
ATOM 2163 O O . ALA A 1 281 ? 6.394 11.588 -29.162 1.00 85.88 281 ALA A O 1
ATOM 2164 N N . GLY A 1 282 ? 7.295 9.880 -28.025 1.00 85.75 282 GLY A N 1
ATOM 2165 C CA . GLY A 1 282 ? 6.247 8.922 -28.363 1.00 85.75 282 GLY A CA 1
ATOM 2166 C C . GLY A 1 282 ? 4.919 9.236 -27.681 1.00 85.75 282 GLY A C 1
ATOM 2167 O O . GLY A 1 282 ? 3.879 9.242 -28.342 1.00 85.75 282 GLY A O 1
ATOM 2168 N N . LEU A 1 283 ? 4.957 9.577 -26.395 1.00 88.75 283 LEU A N 1
ATOM 2169 C CA . LEU A 1 283 ? 3.787 9.971 -25.617 1.00 88.75 283 LEU A CA 1
ATOM 2170 C C . LEU A 1 283 ? 3.161 11.262 -26.156 1.00 88.75 283 LEU A C 1
ATOM 2172 O O . LEU A 1 283 ? 1.943 11.333 -26.297 1.00 88.75 283 LEU A O 1
ATOM 2176 N N . ALA A 1 284 ? 3.976 12.246 -26.546 1.00 87.12 284 ALA A N 1
ATOM 2177 C CA . ALA A 1 284 ? 3.506 13.474 -27.183 1.00 87.12 284 ALA A CA 1
ATOM 2178 C C . ALA A 1 284 ? 2.748 13.194 -28.493 1.00 87.12 284 ALA A C 1
ATOM 2180 O O . ALA A 1 284 ? 1.711 13.802 -28.749 1.00 87.12 284 ALA A O 1
ATOM 2181 N N . LYS A 1 285 ? 3.204 12.223 -29.298 1.00 90.81 285 LYS A N 1
ATOM 2182 C CA . LYS A 1 285 ? 2.488 11.789 -30.512 1.00 90.81 285 LYS A CA 1
ATOM 2183 C C . LYS A 1 285 ? 1.162 11.105 -30.193 1.00 90.81 285 LYS A C 1
ATOM 2185 O O . LYS A 1 285 ? 0.174 11.372 -30.866 1.00 90.81 285 LYS A O 1
ATOM 2190 N N . VAL A 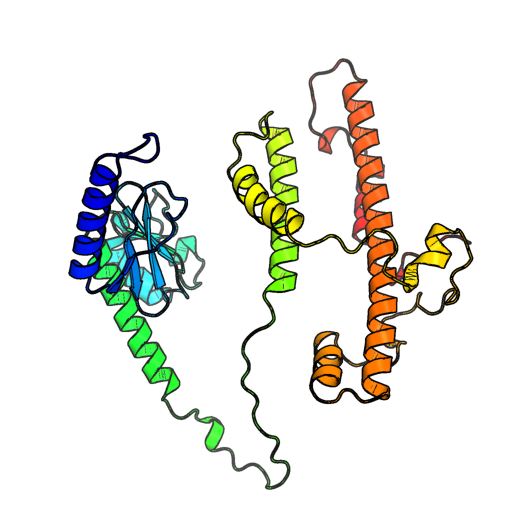1 286 ? 1.126 10.236 -29.180 1.00 88.81 286 VAL A N 1
ATOM 2191 C CA . VAL A 1 286 ? -0.125 9.602 -28.727 1.00 88.81 286 VAL A CA 1
ATOM 2192 C C . VAL A 1 286 ? -1.114 10.661 -28.244 1.00 88.81 286 VAL A C 1
ATOM 2194 O O . VAL A 1 286 ? -2.280 10.622 -28.628 1.00 88.81 286 VAL A O 1
ATOM 2197 N N . LYS A 1 287 ? -0.641 11.640 -27.467 1.00 90.56 287 LYS A N 1
ATOM 2198 C CA . LYS A 1 287 ? -1.445 12.771 -27.005 1.00 90.56 287 LYS A CA 1
ATOM 2199 C C . LYS A 1 287 ? -2.040 13.556 -28.176 1.00 90.56 287 LYS A C 1
ATOM 2201 O O . LYS A 1 287 ? -3.244 13.778 -28.177 1.00 90.56 287 LYS A O 1
ATOM 2206 N N . GLN A 1 288 ? -1.236 13.884 -29.191 1.00 92.12 288 GLN A N 1
ATOM 2207 C CA . GLN A 1 288 ? -1.722 14.568 -30.395 1.00 92.12 288 GLN A CA 1
ATOM 2208 C C . GLN A 1 288 ? -2.825 13.770 -31.105 1.00 92.12 288 GLN A C 1
ATOM 2210 O O . GLN A 1 288 ? -3.841 14.342 -31.475 1.00 92.12 288 GLN A O 1
ATOM 2215 N N . ILE A 1 289 ? -2.669 12.446 -31.252 1.00 88.50 289 ILE A N 1
ATOM 2216 C CA . ILE A 1 289 ? -3.702 11.593 -31.870 1.00 88.50 289 ILE A CA 1
ATOM 2217 C C . ILE A 1 289 ? -5.014 11.663 -31.076 1.00 88.50 289 ILE A C 1
ATOM 2219 O O . ILE A 1 289 ? -6.087 11.740 -31.668 1.00 88.50 289 ILE A O 1
ATOM 2223 N N . ILE A 1 290 ? -4.942 11.631 -29.743 1.00 85.69 290 ILE A N 1
ATOM 2224 C CA . ILE A 1 290 ? -6.130 11.726 -28.883 1.00 85.69 290 ILE A CA 1
ATOM 2225 C C . ILE A 1 290 ? -6.797 13.098 -29.033 1.00 85.69 290 ILE A C 1
ATOM 2227 O O . ILE A 1 290 ? -8.012 13.158 -29.201 1.00 85.69 290 ILE A O 1
ATOM 2231 N N . GLU A 1 291 ? -6.018 14.181 -29.019 1.00 89.00 291 GLU A N 1
ATOM 2232 C CA . GLU A 1 291 ? -6.528 15.543 -29.215 1.00 89.00 291 GLU A CA 1
ATOM 2233 C C . GLU A 1 291 ? -7.187 15.713 -30.591 1.00 89.00 291 GLU A C 1
ATOM 2235 O O . GLU A 1 291 ? -8.257 16.311 -30.691 1.00 89.00 291 GLU A O 1
ATOM 2240 N N . ASP A 1 292 ? -6.604 15.146 -31.649 1.00 89.44 292 ASP A N 1
ATOM 2241 C CA . ASP A 1 292 ? -7.179 15.177 -32.996 1.00 89.44 292 ASP A CA 1
ATOM 2242 C C . ASP A 1 292 ? -8.528 14.441 -33.050 1.00 89.44 292 ASP A C 1
ATOM 2244 O O . ASP A 1 292 ? -9.485 14.941 -33.646 1.00 89.44 292 ASP A O 1
ATOM 2248 N N . VAL A 1 293 ? -8.632 13.275 -32.403 1.00 86.50 293 VAL A N 1
ATOM 2249 C CA . VAL A 1 293 ? -9.886 12.507 -32.311 1.00 86.50 293 VAL A CA 1
ATOM 2250 C C . VAL A 1 293 ? -10.942 13.285 -31.532 1.00 86.50 293 VAL A C 1
ATOM 2252 O O . VAL A 1 293 ? -12.081 13.383 -31.987 1.00 86.50 293 VAL A O 1
ATOM 2255 N N . ASP A 1 294 ? -10.566 13.883 -30.402 1.00 83.25 294 ASP A N 1
ATOM 2256 C CA . ASP A 1 294 ? -11.475 14.689 -29.585 1.00 83.25 294 ASP A CA 1
ATOM 2257 C C . ASP A 1 294 ? -11.970 15.925 -30.347 1.00 83.25 294 ASP A C 1
ATOM 2259 O O . ASP A 1 294 ? -13.167 16.214 -30.344 1.00 83.25 294 ASP A O 1
ATOM 2263 N N . ASN A 1 295 ? -11.091 16.605 -31.086 1.00 86.19 295 ASN A N 1
ATOM 2264 C CA . ASN A 1 295 ? -11.470 17.731 -31.940 1.00 86.19 295 ASN A CA 1
ATOM 2265 C C . ASN A 1 295 ? -12.454 17.317 -33.046 1.00 86.19 295 ASN A C 1
ATOM 2267 O O . ASN A 1 295 ? -13.380 18.070 -33.351 1.00 86.19 295 ASN A O 1
ATOM 2271 N N . ARG A 1 296 ? -12.298 16.122 -33.637 1.00 89.50 296 ARG A N 1
ATOM 2272 C CA . ARG A 1 296 ? -13.259 15.599 -34.626 1.00 89.50 296 ARG A CA 1
ATOM 2273 C C . ARG A 1 296 ? -14.604 15.253 -33.998 1.00 89.50 296 ARG A C 1
ATOM 2275 O O . ARG A 1 296 ? -15.629 15.598 -34.578 1.00 89.50 296 ARG A O 1
ATOM 2282 N N . ALA A 1 297 ? -14.599 14.613 -32.831 1.00 80.62 297 ALA A N 1
ATOM 2283 C CA . ALA A 1 297 ? -15.821 14.266 -32.112 1.00 80.62 297 ALA A CA 1
ATOM 2284 C C . ALA A 1 297 ? -16.615 15.522 -31.713 1.00 80.62 297 ALA A C 1
ATOM 2286 O O . ALA A 1 297 ? -17.832 15.549 -31.858 1.00 80.62 297 ALA A O 1
ATOM 2287 N N . LEU A 1 298 ? -15.926 16.591 -31.291 1.00 82.25 298 LEU A N 1
ATOM 2288 C CA . LEU A 1 298 ? -16.544 17.885 -30.972 1.00 82.25 298 LEU A CA 1
ATOM 2289 C C . LEU A 1 298 ? -17.112 18.619 -32.195 1.00 82.25 298 LEU A C 1
ATOM 2291 O O . LEU A 1 298 ? -18.028 19.422 -32.044 1.00 82.25 298 LEU A O 1
ATOM 2295 N N . ALA A 1 299 ? -16.562 18.386 -33.390 1.00 84.75 299 ALA A N 1
ATOM 2296 C CA . ALA A 1 299 ? -17.026 19.018 -34.626 1.00 84.75 299 ALA A CA 1
ATOM 2297 C C . ALA A 1 299 ? -18.264 18.335 -35.234 1.00 84.75 299 ALA A C 1
ATOM 2299 O O . ALA A 1 299 ? -18.924 18.920 -36.095 1.00 84.75 299 ALA A O 1
ATOM 2300 N N . ALA A 1 300 ? -18.580 17.106 -34.823 1.00 81.69 300 ALA A N 1
ATOM 2301 C CA . ALA A 1 300 ? -19.813 16.443 -35.211 1.00 81.69 300 ALA A CA 1
ATOM 2302 C C . ALA A 1 300 ? -20.962 16.946 -34.319 1.00 81.69 300 ALA A C 1
ATOM 2304 O O . ALA A 1 300 ? -20.903 16.800 -33.104 1.00 81.69 300 ALA A O 1
ATOM 2305 N N . ASP A 1 301 ? -22.041 17.474 -34.908 1.00 69.19 301 ASP A N 1
ATOM 2306 C CA . ASP A 1 301 ? -23.277 17.905 -34.211 1.00 69.19 301 ASP A CA 1
ATOM 2307 C C . ASP A 1 301 ? -24.081 16.725 -33.586 1.00 69.19 301 ASP A C 1
ATOM 2309 O O . ASP A 1 301 ? -25.309 16.758 -33.465 1.00 69.19 301 ASP A O 1
ATOM 2313 N N . GLY A 1 302 ? -23.404 15.631 -33.230 1.00 75.56 302 GLY A N 1
ATOM 2314 C CA . GLY A 1 302 ? -23.972 14.414 -32.662 1.00 75.56 302 GLY A CA 1
ATOM 2315 C C . GLY A 1 302 ? -23.932 14.372 -31.129 1.00 75.56 302 GLY A C 1
ATOM 2316 O O . GLY A 1 302 ? -23.314 15.216 -30.479 1.00 75.56 302 GLY A O 1
ATOM 2317 N N . PRO A 1 303 ? -24.600 13.381 -30.511 1.00 74.06 303 PRO A N 1
ATOM 2318 C CA . PRO A 1 303 ? -24.435 13.115 -29.085 1.00 74.06 303 PRO A CA 1
ATOM 2319 C C . PRO A 1 303 ? -22.967 12.793 -28.779 1.00 74.06 303 PRO A C 1
ATOM 2321 O O . PRO A 1 303 ? -22.309 12.137 -29.579 1.00 74.06 303 PRO A O 1
ATOM 2324 N N . VAL A 1 304 ? -22.475 13.213 -27.608 1.00 69.38 304 VAL A N 1
ATOM 2325 C CA . VAL A 1 304 ? -21.109 12.910 -27.152 1.00 69.38 304 VAL A CA 1
ATOM 2326 C C . VAL A 1 304 ? -20.909 11.393 -27.127 1.00 69.38 304 VAL A C 1
ATOM 2328 O O . VAL A 1 304 ? -21.429 10.700 -26.250 1.00 69.38 304 VAL A O 1
ATOM 2331 N N . THR A 1 305 ? -20.171 10.875 -28.101 1.00 71.38 305 THR A N 1
ATOM 2332 C CA . THR A 1 305 ? -19.747 9.480 -28.166 1.00 71.38 305 THR A CA 1
ATOM 2333 C C . THR A 1 305 ? -18.407 9.318 -27.439 1.00 71.38 305 THR A C 1
ATOM 2335 O O . THR A 1 305 ? -17.592 10.243 -27.391 1.00 71.38 305 THR A O 1
ATOM 2338 N N . PRO A 1 306 ? -18.148 8.166 -26.798 1.00 73.88 306 PRO A N 1
ATOM 2339 C CA . PRO A 1 306 ? -16.854 7.905 -26.183 1.00 73.88 306 PRO A CA 1
ATOM 2340 C C . PRO A 1 306 ? -15.705 7.949 -27.202 1.00 73.88 306 PRO A C 1
ATOM 2342 O O . PRO A 1 306 ? -15.763 7.246 -28.205 1.00 73.88 306 PRO A O 1
ATOM 2345 N N . THR A 1 307 ? -14.609 8.631 -26.843 1.00 68.81 307 THR A N 1
ATOM 2346 C CA . THR A 1 307 ? -13.221 8.509 -27.356 1.00 68.81 307 THR A CA 1
ATOM 2347 C C . THR A 1 307 ? -12.961 7.340 -28.293 1.00 68.81 307 THR A C 1
ATOM 2349 O O . THR A 1 307 ? -12.682 7.459 -29.482 1.00 68.81 307 THR A O 1
ATOM 2352 N N . LEU A 1 308 ? -13.065 6.164 -27.687 1.00 64.56 308 LEU A N 1
ATOM 2353 C CA . LEU A 1 308 ? -12.689 4.893 -28.279 1.00 64.56 308 LEU A CA 1
ATOM 2354 C C . LEU A 1 308 ? -13.563 4.484 -29.478 1.00 64.56 308 LEU A C 1
ATOM 2356 O O . LEU A 1 308 ? -13.109 3.708 -30.308 1.00 64.56 308 LEU A O 1
ATOM 2360 N N . GLN A 1 309 ? -14.809 4.960 -29.547 1.00 77.81 309 GLN A N 1
ATOM 2361 C CA . GLN A 1 309 ? -15.747 4.658 -30.634 1.00 77.81 309 GLN A CA 1
ATOM 2362 C C . GLN A 1 309 ? -15.511 5.541 -31.866 1.00 77.81 309 GLN A C 1
ATOM 2364 O O . GLN A 1 309 ? -15.845 5.129 -32.972 1.00 77.81 309 GLN A O 1
ATOM 2369 N N . GLU A 1 310 ? -14.899 6.713 -31.675 1.00 75.88 310 GLU A N 1
ATOM 2370 C CA . GLU A 1 310 ? -14.572 7.677 -32.737 1.00 75.88 310 GLU A CA 1
ATOM 2371 C C . GLU A 1 310 ? -13.131 7.531 -33.261 1.00 75.88 310 GLU A C 1
ATOM 2373 O O . GLU A 1 310 ? -12.747 8.151 -34.259 1.00 75.88 310 GLU A O 1
ATOM 2378 N N . MET A 1 311 ? -12.308 6.715 -32.592 1.00 87.81 311 MET A N 1
ATOM 2379 C CA . MET A 1 311 ? -10.976 6.366 -33.077 1.00 87.81 311 MET A CA 1
ATOM 2380 C C . MET A 1 311 ? -11.067 5.403 -34.252 1.00 87.81 311 MET A C 1
ATOM 2382 O O . MET A 1 311 ? -11.676 4.338 -34.174 1.00 87.81 311 MET A O 1
ATOM 2386 N N . THR A 1 312 ? -10.379 5.743 -35.334 1.00 92.44 312 THR A N 1
ATOM 2387 C CA . THR A 1 312 ? -10.235 4.840 -36.474 1.00 92.44 312 THR A CA 1
ATOM 2388 C C . THR A 1 312 ? -9.301 3.674 -36.135 1.00 92.44 312 THR A C 1
ATOM 2390 O O . THR A 1 312 ? -8.361 3.806 -35.344 1.00 92.44 312 THR A O 1
ATOM 2393 N N . ASP A 1 313 ? -9.476 2.536 -36.815 1.00 89.12 313 ASP A N 1
ATOM 2394 C CA . ASP A 1 313 ? -8.553 1.395 -36.713 1.00 89.12 313 ASP A CA 1
ATOM 2395 C C . ASP A 1 313 ? -7.101 1.773 -37.044 1.00 89.12 313 ASP A C 1
ATOM 2397 O O . ASP A 1 313 ? -6.162 1.109 -36.599 1.00 89.12 313 ASP A O 1
ATOM 2401 N N . GLU A 1 314 ? -6.895 2.800 -37.873 1.00 92.81 314 GLU A N 1
ATOM 2402 C CA . GLU A 1 314 ? -5.568 3.313 -38.207 1.00 92.81 314 GLU A CA 1
ATOM 2403 C C . GLU A 1 314 ? -4.935 4.053 -37.022 1.00 92.81 314 GLU A C 1
ATOM 2405 O O . GLU A 1 314 ? -3.760 3.843 -36.728 1.00 92.81 314 GLU A O 1
ATOM 2410 N N . GLU A 1 315 ? -5.695 4.880 -36.309 1.00 90.19 315 GLU A N 1
ATOM 2411 C CA . GLU A 1 315 ? -5.220 5.603 -35.122 1.00 90.19 315 GLU A CA 1
ATOM 2412 C C . GLU A 1 315 ? -4.946 4.663 -33.961 1.00 90.19 315 GLU A C 1
ATOM 2414 O O . GLU A 1 315 ? -3.893 4.762 -33.332 1.00 90.19 315 GLU A O 1
ATOM 2419 N N . MET A 1 316 ? -5.827 3.686 -33.745 1.00 88.62 316 MET A N 1
ATOM 2420 C CA . MET A 1 316 ? -5.590 2.619 -32.776 1.00 88.62 316 MET A CA 1
ATOM 2421 C C . MET A 1 316 ? -4.310 1.857 -33.122 1.00 88.62 316 MET A C 1
ATOM 2423 O O . MET A 1 316 ? -3.445 1.680 -32.263 1.00 88.62 316 MET A O 1
ATOM 2427 N N . ARG A 1 317 ? -4.113 1.484 -34.396 1.00 88.62 317 ARG A N 1
ATOM 2428 C CA . ARG A 1 317 ? -2.858 0.866 -34.857 1.00 88.62 317 ARG A CA 1
ATOM 2429 C C . ARG A 1 317 ? -1.645 1.768 -34.643 1.00 88.62 317 ARG A C 1
ATOM 2431 O O . ARG A 1 317 ? -0.605 1.258 -34.236 1.00 88.62 317 ARG A O 1
ATOM 2438 N N . LYS A 1 318 ? -1.751 3.080 -34.875 1.00 89.19 318 LYS A N 1
ATOM 2439 C CA . LYS A 1 318 ? -0.665 4.043 -34.617 1.00 89.19 318 LYS A CA 1
ATOM 2440 C C . LYS A 1 318 ? -0.323 4.105 -33.133 1.00 89.19 318 LYS A C 1
ATOM 2442 O O . LYS A 1 318 ? 0.854 4.023 -32.801 1.00 89.19 318 LYS A O 1
ATOM 2447 N N . ILE A 1 319 ? -1.313 4.184 -32.247 1.00 87.62 319 ILE A N 1
ATOM 2448 C CA . ILE A 1 319 ? -1.091 4.199 -30.794 1.00 87.62 319 ILE A CA 1
ATOM 2449 C C . ILE A 1 319 ? -0.448 2.895 -30.337 1.00 87.62 319 ILE A C 1
ATOM 2451 O O . ILE A 1 319 ? 0.576 2.935 -29.659 1.00 87.62 319 ILE A O 1
ATOM 2455 N N . PHE A 1 320 ? -0.972 1.744 -30.764 1.00 87.00 320 PHE A N 1
ATOM 2456 C CA . PHE A 1 320 ? -0.367 0.454 -30.439 1.00 87.00 320 PHE A CA 1
ATOM 2457 C C . PHE A 1 320 ? 1.052 0.330 -30.989 1.00 87.00 320 PHE A C 1
ATOM 2459 O O . PHE A 1 320 ? 1.920 -0.183 -30.288 1.00 87.00 320 PHE A O 1
ATOM 2466 N N . ALA A 1 321 ? 1.325 0.827 -32.196 1.00 85.75 321 ALA A N 1
ATOM 2467 C CA . ALA A 1 321 ? 2.673 0.843 -32.750 1.00 85.75 321 ALA A CA 1
ATOM 2468 C C . ALA A 1 321 ? 3.612 1.753 -31.944 1.00 85.75 321 ALA A C 1
ATOM 2470 O O . ALA A 1 321 ? 4.744 1.363 -31.683 1.00 85.75 321 ALA A O 1
ATOM 2471 N N . LEU A 1 322 ? 3.162 2.935 -31.513 1.00 85.44 322 LEU A N 1
ATOM 2472 C CA . LEU A 1 322 ? 3.950 3.838 -30.666 1.00 85.44 322 LEU A CA 1
ATOM 2473 C C . LEU A 1 322 ? 4.209 3.221 -29.281 1.00 85.44 322 LEU A C 1
ATOM 2475 O O . LEU A 1 322 ? 5.325 3.313 -28.784 1.00 85.44 322 LEU A O 1
ATOM 2479 N N . ALA A 1 323 ? 3.219 2.543 -28.696 1.00 83.62 323 ALA A N 1
ATOM 2480 C CA . ALA A 1 323 ? 3.323 1.909 -27.381 1.00 83.62 323 ALA A CA 1
ATOM 2481 C C . ALA A 1 323 ? 4.127 0.596 -27.390 1.00 83.62 323 ALA A C 1
ATOM 2483 O O . ALA A 1 323 ? 4.769 0.263 -26.398 1.00 83.62 323 ALA A O 1
ATOM 2484 N N . SER A 1 324 ? 4.096 -0.153 -28.497 1.00 81.00 324 SER A N 1
ATOM 2485 C CA . SER A 1 324 ? 4.776 -1.453 -28.621 1.00 81.00 324 SER A CA 1
ATOM 2486 C C . SER A 1 324 ? 6.198 -1.344 -29.159 1.00 81.00 324 SER A C 1
ATOM 2488 O O . SER A 1 324 ? 6.919 -2.343 -29.161 1.00 81.00 324 SER A O 1
ATOM 2490 N N . ARG A 1 325 ? 6.609 -0.167 -29.654 1.00 76.56 325 ARG A N 1
ATOM 2491 C CA . ARG A 1 325 ? 7.983 0.047 -30.108 1.00 76.56 325 ARG A CA 1
ATOM 2492 C C . ARG A 1 325 ? 8.923 -0.178 -28.944 1.00 76.56 325 ARG A C 1
ATOM 2494 O O . ARG A 1 325 ? 8.856 0.522 -27.930 1.00 76.56 325 ARG A O 1
ATOM 2501 N N . LYS A 1 326 ? 9.847 -1.114 -29.128 1.00 64.75 326 LYS A N 1
ATOM 2502 C CA . LYS A 1 326 ? 10.968 -1.220 -28.211 1.00 64.75 326 LYS A CA 1
ATOM 2503 C C . LYS A 1 326 ? 11.790 0.060 -28.330 1.00 64.75 326 LYS A C 1
ATOM 2505 O O . LYS A 1 326 ? 11.808 0.671 -29.402 1.00 64.75 326 LYS A O 1
ATOM 2510 N N . PRO A 1 327 ? 12.479 0.491 -27.264 1.00 56.31 327 PRO A N 1
ATOM 2511 C CA . PRO A 1 327 ? 13.325 1.674 -27.331 1.00 56.31 327 PRO A CA 1
ATOM 2512 C C . PRO A 1 327 ? 14.262 1.646 -28.554 1.00 56.31 327 PRO A C 1
ATOM 2514 O O . PRO A 1 327 ? 14.415 2.661 -29.230 1.00 56.31 327 PRO A O 1
ATOM 2517 N N . GLU A 1 328 ? 14.818 0.483 -28.906 1.00 55.28 328 GLU A N 1
ATOM 2518 C CA . GLU A 1 328 ? 15.664 0.265 -30.092 1.00 55.28 328 GLU A CA 1
ATOM 2519 C C . GLU A 1 328 ? 15.024 0.568 -31.472 1.00 55.28 328 GLU A C 1
ATOM 2521 O O . GLU A 1 328 ? 15.758 0.842 -32.423 1.00 55.28 328 GLU A O 1
ATOM 2526 N N . ASP A 1 329 ? 13.693 0.624 -31.595 1.00 58.72 329 ASP A N 1
ATOM 2527 C CA . ASP A 1 329 ? 12.985 0.860 -32.871 1.00 58.72 329 ASP A CA 1
ATOM 2528 C C . ASP A 1 329 ? 12.784 2.350 -33.212 1.00 58.72 329 ASP A C 1
ATOM 2530 O O . ASP A 1 329 ? 12.319 2.714 -34.298 1.00 58.72 329 ASP A O 1
ATOM 2534 N N . TRP A 1 330 ? 13.122 3.248 -32.288 1.00 53.66 330 TRP A N 1
ATOM 2535 C CA . TRP A 1 330 ? 12.995 4.691 -32.466 1.00 53.66 330 TRP A CA 1
ATOM 2536 C C . TRP A 1 330 ? 14.260 5.291 -33.070 1.00 53.66 330 TRP A C 1
ATOM 2538 O O . TRP A 1 330 ? 14.974 6.057 -32.431 1.00 53.66 330 TRP A O 1
ATOM 2548 N N . ARG A 1 331 ? 14.540 4.970 -34.331 1.00 49.81 331 ARG A N 1
ATOM 2549 C CA . ARG A 1 331 ? 15.494 5.780 -35.094 1.00 49.81 331 ARG A CA 1
ATOM 2550 C C . ARG A 1 331 ? 14.777 7.043 -35.577 1.00 49.81 331 ARG A C 1
ATOM 2552 O O . ARG A 1 331 ? 13.706 6.908 -36.181 1.00 49.81 331 ARG A O 1
ATOM 2559 N N . PRO A 1 332 ? 15.302 8.256 -35.337 1.00 44.16 332 PRO A N 1
ATOM 2560 C CA . PRO A 1 332 ? 14.855 9.405 -36.110 1.00 44.16 332 PRO A CA 1
ATOM 2561 C C . PRO A 1 332 ? 15.121 9.101 -37.592 1.00 44.16 332 PRO A C 1
ATOM 2563 O O . PRO A 1 332 ? 16.192 8.597 -37.939 1.00 44.16 332 PRO A O 1
ATOM 2566 N N . CYS A 1 333 ? 14.129 9.327 -38.462 1.00 31.53 333 CYS A N 1
ATOM 2567 C CA . CYS A 1 333 ? 14.407 9.349 -39.898 1.00 31.53 333 CYS A CA 1
ATOM 2568 C C . CYS A 1 333 ? 15.495 10.409 -40.152 1.00 31.53 333 CYS A C 1
ATOM 2570 O O . CYS A 1 333 ? 15.406 11.473 -39.533 1.00 31.53 333 CYS A O 1
ATOM 2572 N N . PRO A 1 334 ? 16.505 10.108 -40.990 1.00 40.12 334 PRO A N 1
ATOM 2573 C CA . PRO A 1 334 ? 17.580 11.043 -41.311 1.00 40.12 334 PRO A CA 1
ATOM 2574 C C . PRO A 1 334 ? 17.076 12.340 -41.943 1.00 40.12 334 PRO A C 1
ATOM 2576 O O . PRO A 1 334 ? 15.998 12.311 -42.588 1.00 40.12 334 PRO A O 1
#

Organism: NCBI:txid1437360

Sequence (334 aa):
MKNLARSNPSPEEIDAVTAVCRSELEAAGIKPFESTVFLGGEVPSRAIGELASWGFRRAWYYWVAEGPGIPPHIAEELHAKHGNDVRVDGHCGCPSPREWHKGFAVGRYHVDTQEGLNALADTIRSVAVAASQDAKAPTAREQIPGPEKYRTPAIDQRCIVGADLERLRTAANEACDLLAERTYGSPARSPGHNARLLPERTLKTIPVPPEGQTPAARWREAGEPDPHGVRYDCDRAQLAGGDLTDDEAANAVFLDPSINNLTIAKERFRWLSRRLETADAGLAKVKQIIEDVDNRALAADGPVTPTLQEMTDEEMRKIFALASRKPEDWRPCP

Secondary structure (DSSP, 8-state):
----TTS---HHHHHHHHHHHHHHHHHTTPEEEE-SS---SSS--SEEEEETTEEEEEETTEEEEEEEEE-HHHHHHHHHHHTTTEEETT-TT---HHHHHTTS-EEEEEE-SHHHHHHHHHHHHHHHHHHHHHTTSPPGGGGS---S-------------HHHHHHHHHHHHHHHHHHHHHHHS-GGG-HHHHHHHHHHHHHHHS-PPPTT--GGGHHHHTTPPPTTGGGGSS-GGGSTTTTS-HHHHHHHHHH---HHHHHHHHHHHHHHHHHHHHHHHHHHHHHHHHHHHHHHHHHSSS----HHHHS-HHHHHHHHHHHH--GGG-PPP-